Protein AF-A0A0B7NEQ9-F1 (afdb_monomer)

Sequence (357 aa):
MFLPKSLQLFLESDKVVKMGRNVSSDLKKIERDLGFASVAFKDHLIWHLNAKAKEESQVSYAAKDAFVSIDIFRAMENLEVVGAPVDRPSRFIEKYIAINNKYASERAKAYGFVVEEKMVRPKMWIKAVINVTEVCVPRAFIAGEDKSLEALGQVPFHIMVDLAYHSLFSRKLRDALFVNDIDDEAMIRSYLDGLPDEDPNKMTFDQLIKKRPGWVLKRIRRHDSPQPVEVATEVQALFDTYQDSKCAISGGLPLFDKRCKKVASNVLETMKEGHVSDPPGVCWCTRGTNSIEGSVHQNIVRKFASFNASPALTDCVLVDYRLRHNIQLGSKNRYGMTYRSHFSPWIRSKLAMEWHH

Nearest PDB structures (foldseek):
  6k18-assembly1_A  TM=4.791E-01  e=3.699E-02  Homo sapiens
  6k1a-assembly1_B  TM=5.084E-01  e=6.827E-02  Homo sapiens
  6k1a-assembly1_A  TM=5.069E-01  e=9.275E-02  Homo sapiens
  6k1b-assembly1_B  TM=4.156E-01  e=4.181E-02  Homo sapiens
  6k18-assembly1_B  TM=5.079E-01  e=2.188E-01  Homo sapiens

Organism: NCBI:txid35722

Structure (mmCIF, N/CA/C/O backbone):
data_AF-A0A0B7NEQ9-F1
#
_entry.id   AF-A0A0B7NEQ9-F1
#
loop_
_atom_site.group_PDB
_atom_site.id
_atom_site.type_symbol
_atom_site.label_atom_id
_atom_site.label_alt_id
_atom_site.label_comp_id
_atom_site.label_asym_id
_atom_site.label_entity_id
_atom_site.label_seq_id
_atom_site.pdbx_PDB_ins_code
_atom_site.Cartn_x
_atom_site.Cartn_y
_atom_site.Cartn_z
_atom_site.occupancy
_atom_site.B_iso_or_equiv
_atom_site.auth_seq_id
_atom_site.auth_comp_id
_atom_site.auth_asym_id
_atom_site.auth_atom_id
_atom_site.pdbx_PDB_model_num
ATOM 1 N N . MET A 1 1 ? 23.731 29.403 -3.327 1.00 55.16 1 MET A N 1
ATOM 2 C CA . MET A 1 1 ? 24.503 30.055 -2.239 1.00 55.16 1 MET A CA 1
ATOM 3 C C . MET A 1 1 ? 24.892 28.951 -1.268 1.00 55.16 1 MET A C 1
ATOM 5 O O . MET A 1 1 ? 24.043 28.111 -1.017 1.00 55.16 1 MET A O 1
ATOM 9 N N . PHE A 1 2 ? 26.133 28.874 -0.786 1.00 65.19 2 PHE A N 1
ATOM 10 C CA . PHE A 1 2 ? 26.541 27.777 0.107 1.00 65.19 2 PHE A CA 1
ATOM 11 C C . PHE A 1 2 ? 26.391 28.168 1.581 1.00 65.19 2 PHE A C 1
ATOM 13 O O . PHE A 1 2 ? 26.700 29.298 1.957 1.00 65.19 2 PHE A O 1
ATOM 20 N N . LEU A 1 3 ? 25.926 27.231 2.411 1.00 68.38 3 LEU A N 1
ATOM 21 C CA . LEU A 1 3 ? 25.929 27.382 3.868 1.00 68.38 3 LEU A CA 1
ATOM 22 C C . LEU A 1 3 ? 27.373 27.333 4.403 1.00 68.38 3 LEU A C 1
ATOM 24 O O . LEU A 1 3 ? 28.154 26.497 3.940 1.00 68.38 3 LEU A O 1
ATOM 28 N N . PRO A 1 4 ? 27.733 28.145 5.415 1.00 82.56 4 PRO A N 1
ATOM 29 C CA . PRO A 1 4 ? 28.975 27.960 6.160 1.00 82.56 4 PRO A CA 1
ATOM 30 C C . PRO A 1 4 ? 29.053 26.541 6.741 1.00 82.56 4 PRO A C 1
ATOM 32 O O . PRO A 1 4 ? 28.074 26.047 7.309 1.00 82.56 4 PRO A O 1
ATOM 35 N N . LYS A 1 5 ? 30.211 25.874 6.629 1.00 77.94 5 LYS A N 1
ATOM 36 C CA . LYS A 1 5 ? 30.333 24.450 6.998 1.00 77.94 5 LYS A CA 1
ATOM 37 C C . LYS A 1 5 ? 30.021 24.179 8.478 1.00 77.94 5 LYS A C 1
ATOM 39 O O . LYS A 1 5 ? 29.466 23.132 8.797 1.00 77.94 5 LYS A O 1
ATOM 44 N N . SER A 1 6 ? 30.294 25.138 9.362 1.00 82.25 6 SER A N 1
ATOM 45 C CA . SER A 1 6 ? 29.892 25.108 10.775 1.00 82.25 6 SER A CA 1
ATOM 46 C C . SER A 1 6 ? 28.372 25.001 10.958 1.00 82.25 6 SER A C 1
ATOM 48 O O . SER A 1 6 ? 27.902 24.155 11.717 1.00 82.25 6 SER A O 1
ATOM 50 N N . LEU A 1 7 ? 27.594 25.799 10.221 1.00 76.25 7 LEU A N 1
ATOM 51 C CA . LEU A 1 7 ? 26.131 25.777 10.271 1.00 76.25 7 LEU A CA 1
ATOM 52 C C . LEU A 1 7 ? 25.556 24.499 9.640 1.00 76.25 7 LEU A C 1
ATOM 54 O O . LEU A 1 7 ? 24.589 23.950 10.164 1.00 76.25 7 LEU A O 1
ATOM 58 N N . GLN A 1 8 ? 26.177 23.977 8.576 1.00 77.00 8 GLN A N 1
ATOM 59 C CA . GLN A 1 8 ? 25.807 22.666 8.027 1.00 77.00 8 GLN A CA 1
ATOM 60 C C . GLN A 1 8 ? 25.985 21.558 9.081 1.00 77.00 8 GLN A C 1
ATOM 62 O O . GLN A 1 8 ? 25.041 20.821 9.345 1.00 77.00 8 GLN A O 1
ATOM 67 N N . LEU A 1 9 ? 27.154 21.481 9.731 1.00 80.25 9 LEU A N 1
ATOM 68 C CA . LEU A 1 9 ? 27.438 20.474 10.764 1.00 80.25 9 LEU A CA 1
ATOM 69 C C . LEU A 1 9 ? 26.496 20.594 11.975 1.00 80.25 9 LEU A C 1
ATOM 71 O O . LEU A 1 9 ? 26.059 19.583 12.523 1.00 80.25 9 LEU A O 1
ATOM 75 N N . PHE A 1 10 ? 26.124 21.817 12.366 1.00 81.69 10 PHE A N 1
ATOM 76 C CA . PHE A 1 10 ? 25.118 22.044 13.406 1.00 81.69 10 PHE A CA 1
ATOM 77 C C . PHE A 1 10 ? 23.739 21.491 13.009 1.00 81.69 10 PHE A C 1
ATOM 79 O O . PHE A 1 10 ? 23.103 20.793 13.802 1.00 81.69 10 PHE A O 1
ATOM 86 N N . LEU A 1 11 ? 23.284 21.748 11.777 1.00 79.25 11 LEU A N 1
ATOM 87 C CA . LEU A 1 11 ? 22.016 21.225 11.253 1.00 79.25 11 LEU A CA 1
ATOM 88 C C . LEU A 1 11 ? 22.039 19.694 11.078 1.00 79.25 11 LEU A C 1
ATOM 90 O O . LEU A 1 11 ? 21.028 19.048 11.353 1.00 79.25 11 LEU A O 1
ATOM 94 N N . GLU A 1 12 ? 23.188 19.117 10.721 1.00 79.31 12 GLU A N 1
ATOM 95 C CA . GLU A 1 12 ? 23.425 17.669 10.592 1.00 79.31 12 GLU A CA 1
ATOM 96 C C . GLU A 1 12 ? 23.445 16.923 11.941 1.00 79.31 12 GLU A C 1
ATOM 98 O O . GLU A 1 12 ? 23.056 15.760 11.986 1.00 79.31 12 GLU A O 1
ATOM 103 N N . SER A 1 13 ? 23.843 17.579 13.039 1.00 79.62 13 SER A N 1
ATOM 104 C CA . SER A 1 13 ? 24.014 16.961 14.368 1.00 79.62 13 SER A CA 1
ATOM 105 C C . SER A 1 13 ? 22.732 16.339 14.951 1.00 79.62 13 SER A C 1
ATOM 107 O O . SER A 1 13 ? 21.745 17.036 15.188 1.00 79.62 13 SER A O 1
ATOM 109 N N . ASP A 1 14 ? 22.767 15.048 15.269 1.00 80.56 14 ASP A N 1
ATOM 110 C CA . ASP A 1 14 ? 21.714 14.317 15.991 1.00 80.56 14 ASP A CA 1
ATOM 111 C C . ASP A 1 14 ? 21.566 14.774 17.454 1.00 80.56 14 ASP A C 1
ATOM 113 O O . ASP A 1 14 ? 20.458 14.814 17.987 1.00 80.56 14 ASP A O 1
ATOM 117 N N . LYS A 1 15 ? 22.666 15.216 18.077 1.00 80.12 15 LYS A N 1
ATOM 118 C CA . LYS A 1 15 ? 22.736 15.695 19.473 1.00 80.12 15 LYS A CA 1
ATOM 119 C C . LYS A 1 15 ? 21.934 16.970 19.759 1.00 80.12 15 LYS A C 1
ATOM 121 O O . LYS A 1 15 ? 21.853 17.387 20.910 1.00 80.12 15 LYS A O 1
ATOM 126 N N . VAL A 1 16 ? 21.393 17.625 18.731 1.00 77.50 16 VAL A N 1
ATOM 127 C CA . VAL A 1 16 ? 20.592 18.850 18.853 1.00 77.50 16 VAL A CA 1
ATOM 128 C C . VAL A 1 16 ? 19.305 18.676 18.058 1.00 77.50 16 VAL A C 1
ATOM 130 O O . VAL A 1 16 ? 19.324 18.707 16.826 1.00 77.50 16 VAL A O 1
ATOM 133 N N . VAL A 1 17 ? 18.179 18.534 18.759 1.00 78.50 17 VAL A N 1
ATOM 134 C CA . VAL A 1 17 ? 16.850 18.498 18.134 1.00 78.50 17 VAL A CA 1
ATOM 135 C C . VAL A 1 17 ? 16.492 19.905 17.657 1.00 78.50 17 VAL A C 1
ATOM 137 O O . VAL A 1 17 ? 16.504 20.850 18.446 1.00 78.50 17 VAL A O 1
ATOM 140 N N . LYS A 1 18 ? 16.167 20.063 16.370 1.00 82.56 18 LYS A N 1
ATOM 141 C CA . LYS A 1 18 ? 15.760 21.357 15.814 1.00 82.56 18 LYS A CA 1
ATOM 142 C C . LYS A 1 18 ? 14.244 21.506 15.887 1.00 82.56 18 LYS A C 1
ATOM 144 O O . LYS A 1 18 ? 13.504 20.696 15.330 1.00 82.56 18 LYS A O 1
ATOM 149 N N . MET A 1 19 ? 13.789 22.560 16.557 1.00 75.88 19 MET A N 1
ATOM 150 C CA . MET A 1 19 ? 12.380 22.955 16.554 1.00 75.88 19 MET A CA 1
ATOM 151 C C . MET A 1 19 ? 12.140 23.934 15.410 1.00 75.88 19 MET A C 1
ATOM 153 O O . MET A 1 19 ? 12.984 24.789 15.135 1.00 75.88 19 MET A O 1
ATOM 157 N N . GLY A 1 20 ? 11.014 23.782 14.720 1.00 71.06 20 GLY A N 1
ATOM 158 C CA . GLY A 1 20 ? 10.717 24.520 13.503 1.00 71.06 20 GLY A CA 1
ATOM 159 C C . GLY A 1 20 ? 9.228 24.791 13.324 1.00 71.06 20 GLY A C 1
ATOM 160 O O . GLY A 1 20 ? 8.364 24.076 13.834 1.00 71.06 20 GLY A O 1
ATOM 161 N N . ARG A 1 21 ? 8.928 25.869 12.599 1.00 68.81 21 ARG A N 1
ATOM 162 C CA . ARG A 1 21 ? 7.621 26.519 12.628 1.00 68.81 21 ARG A CA 1
ATOM 163 C C . ARG A 1 21 ? 6.882 26.367 11.270 1.00 68.81 21 ARG A C 1
ATOM 165 O O . ARG A 1 21 ? 6.751 27.327 10.521 1.00 68.81 21 ARG A O 1
ATOM 172 N N . ASN A 1 22 ? 6.422 25.150 10.914 1.00 64.25 22 ASN A N 1
ATOM 173 C CA . ASN A 1 22 ? 6.048 24.714 9.535 1.00 64.25 22 ASN A CA 1
ATOM 174 C C . ASN A 1 22 ? 7.248 24.726 8.572 1.00 64.25 22 ASN A C 1
ATOM 176 O O . ASN A 1 22 ? 7.199 25.244 7.459 1.00 64.25 22 ASN A O 1
ATOM 180 N N . VAL A 1 23 ? 8.345 24.105 8.996 1.00 70.25 23 VAL A N 1
ATOM 181 C CA . VAL A 1 23 ? 9.544 23.922 8.177 1.00 70.25 23 VAL A CA 1
ATOM 182 C C . VAL A 1 23 ? 9.332 22.947 7.019 1.00 70.25 23 VAL A C 1
ATOM 184 O O . VAL A 1 23 ? 10.196 22.852 6.161 1.00 70.25 23 VAL A O 1
ATOM 187 N N . SER A 1 24 ? 8.195 22.259 6.902 1.00 69.19 24 SER A N 1
ATOM 188 C CA . SER A 1 24 ? 7.881 21.431 5.726 1.00 69.19 24 SER A CA 1
ATOM 189 C C . SER A 1 24 ? 7.995 22.171 4.371 1.00 69.19 24 SER A C 1
ATOM 191 O O . SER A 1 24 ? 8.245 21.529 3.343 1.00 69.19 24 SER A O 1
ATOM 193 N N . SER A 1 25 ? 7.856 23.506 4.339 1.00 70.06 25 SER A N 1
ATOM 194 C CA . SER A 1 25 ? 8.215 24.358 3.188 1.00 70.06 25 SER A CA 1
ATOM 195 C C . SER A 1 25 ? 9.698 24.730 3.155 1.00 70.06 25 SER A C 1
ATOM 197 O O . SER A 1 25 ? 10.341 24.648 2.107 1.00 70.06 25 SER A O 1
ATOM 199 N N . ASP A 1 26 ? 10.252 25.139 4.292 1.00 67.88 26 ASP A N 1
ATOM 200 C CA . ASP A 1 26 ? 11.588 25.726 4.375 1.00 67.88 26 ASP A CA 1
ATOM 201 C C . ASP A 1 26 ? 12.701 24.676 4.312 1.00 67.88 26 ASP A C 1
ATOM 203 O O . ASP A 1 26 ? 13.745 24.953 3.738 1.00 67.88 26 ASP A O 1
ATOM 207 N N . LEU A 1 27 ? 12.456 23.437 4.744 1.00 74.50 27 LEU A N 1
ATOM 208 C CA . LEU A 1 27 ? 13.310 22.276 4.480 1.00 74.50 27 LEU A CA 1
ATOM 209 C C . LEU A 1 27 ? 13.389 21.978 2.985 1.00 74.50 27 LEU A C 1
ATOM 211 O O . LEU A 1 27 ? 14.487 21.815 2.473 1.00 74.50 27 LEU A O 1
ATOM 215 N N . LYS A 1 28 ? 12.266 21.995 2.253 1.00 76.12 28 LYS A N 1
ATOM 216 C CA . LYS A 1 28 ? 12.278 21.830 0.784 1.00 76.12 28 LYS A CA 1
ATOM 217 C C . LYS A 1 28 ? 12.999 22.988 0.094 1.00 76.12 28 LYS A C 1
ATOM 219 O O . LYS A 1 28 ? 13.646 22.791 -0.930 1.00 76.12 28 LYS A O 1
ATOM 224 N N . LYS A 1 29 ? 12.909 24.198 0.656 1.00 75.50 29 LYS A N 1
ATOM 225 C CA . LYS A 1 29 ? 13.641 25.378 0.182 1.00 75.50 29 LYS A CA 1
ATOM 226 C C . LYS A 1 29 ? 15.144 25.264 0.465 1.00 75.50 29 LYS A C 1
ATOM 228 O O . LYS A 1 29 ? 15.934 25.528 -0.428 1.00 75.50 29 LYS A O 1
ATOM 233 N N . ILE A 1 30 ? 15.543 24.809 1.651 1.00 73.00 30 ILE A N 1
ATOM 234 C CA . ILE A 1 30 ? 16.935 24.523 2.037 1.00 73.00 30 ILE A CA 1
ATOM 235 C C . ILE A 1 30 ? 17.510 23.374 1.192 1.00 73.00 30 ILE A C 1
ATOM 237 O O . ILE A 1 30 ? 18.631 23.471 0.700 1.00 73.00 30 ILE A O 1
ATOM 241 N N . GLU A 1 31 ? 16.738 22.320 0.942 1.00 75.31 31 GLU A N 1
ATOM 242 C CA . GLU A 1 31 ? 17.134 21.193 0.095 1.00 75.31 31 GLU A CA 1
ATOM 243 C C . GLU A 1 31 ? 17.365 21.638 -1.354 1.00 75.31 31 GLU A C 1
ATOM 245 O O . GLU A 1 31 ? 18.412 21.346 -1.930 1.00 75.31 31 GLU A O 1
ATOM 250 N N . ARG A 1 32 ? 16.438 22.422 -1.916 1.00 76.50 32 ARG A N 1
ATOM 251 C CA . ARG A 1 32 ? 16.506 22.932 -3.293 1.00 76.50 32 ARG A CA 1
ATOM 252 C C . ARG A 1 32 ? 17.556 24.034 -3.490 1.00 76.50 32 ARG A C 1
ATOM 254 O O . ARG A 1 32 ? 18.276 24.004 -4.482 1.00 76.50 32 ARG A O 1
ATOM 261 N N . ASP A 1 33 ? 17.634 25.005 -2.579 1.00 73.38 33 ASP A N 1
ATOM 262 C CA . ASP A 1 33 ? 18.439 26.227 -2.751 1.00 73.38 33 ASP A CA 1
ATOM 263 C C . ASP A 1 33 ? 19.864 26.084 -2.172 1.00 73.38 33 ASP A C 1
ATOM 265 O O . ASP A 1 33 ? 20.771 26.818 -2.582 1.00 73.38 33 ASP A O 1
ATOM 269 N N . LEU A 1 34 ? 20.063 25.152 -1.223 1.00 69.88 34 LEU A N 1
ATOM 270 C CA . LEU A 1 34 ? 21.309 24.948 -0.462 1.00 69.88 34 LEU A CA 1
ATOM 271 C C . LEU A 1 34 ? 21.813 23.483 -0.473 1.00 69.88 34 LEU A C 1
ATOM 273 O O . LEU A 1 34 ? 22.920 23.227 0.000 1.00 69.88 34 LEU A O 1
ATOM 277 N N . GLY A 1 35 ? 21.055 22.525 -1.029 1.00 63.94 35 GLY A N 1
ATOM 278 C CA . GLY A 1 35 ? 21.503 21.143 -1.270 1.00 63.94 35 GLY A CA 1
ATOM 279 C C . GLY A 1 35 ? 21.450 20.192 -0.066 1.00 63.94 35 GLY A C 1
ATOM 280 O O . GLY A 1 35 ? 22.202 19.213 -0.039 1.00 63.94 35 GLY A O 1
ATOM 281 N N . PHE A 1 36 ? 20.617 20.475 0.943 1.00 64.44 36 PHE A N 1
ATOM 282 C CA . PHE A 1 36 ? 20.620 19.768 2.231 1.00 64.44 36 PHE A CA 1
ATOM 283 C C . PHE A 1 36 ? 19.266 19.154 2.638 1.00 64.44 36 PHE A C 1
ATOM 285 O O . PHE A 1 36 ? 18.267 19.862 2.726 1.00 64.44 36 PHE A O 1
ATOM 292 N N . ALA A 1 37 ? 19.264 17.863 2.991 1.00 55.22 37 ALA A N 1
ATOM 293 C CA . ALA A 1 37 ? 18.121 17.157 3.577 1.00 55.22 37 ALA A CA 1
ATOM 294 C C . ALA A 1 37 ? 18.340 16.942 5.088 1.00 55.22 37 ALA A C 1
ATOM 296 O O . ALA A 1 37 ? 19.311 16.300 5.491 1.00 55.22 37 ALA A O 1
ATOM 297 N N . SER A 1 38 ? 17.450 17.476 5.930 1.00 54.88 38 SER A N 1
ATOM 298 C CA . SER A 1 38 ? 17.588 17.420 7.394 1.00 54.88 38 SER A CA 1
ATOM 299 C C . SER A 1 38 ? 17.088 16.109 8.001 1.00 54.88 38 SER A C 1
ATOM 301 O O . SER A 1 38 ? 16.033 15.616 7.608 1.00 54.88 38 SER A O 1
ATOM 303 N N . VAL A 1 39 ? 17.771 15.614 9.037 1.00 48.31 39 VAL A N 1
ATOM 304 C CA . VAL A 1 39 ? 17.465 14.311 9.658 1.00 48.31 39 VAL A CA 1
ATOM 305 C C . VAL A 1 39 ? 16.464 14.398 10.826 1.00 48.31 39 VAL A C 1
ATOM 307 O O . VAL A 1 39 ? 15.742 13.435 11.065 1.00 48.31 39 VAL A O 1
ATOM 310 N N . ALA A 1 40 ? 16.371 15.532 11.539 1.00 51.88 40 ALA A N 1
ATOM 311 C CA . ALA A 1 40 ? 15.483 15.671 12.704 1.00 51.88 40 ALA A CA 1
ATOM 312 C C . ALA A 1 40 ? 14.932 17.103 12.889 1.00 51.88 40 ALA A C 1
ATOM 314 O O . ALA A 1 40 ? 15.647 17.994 13.349 1.00 51.88 40 ALA A O 1
ATOM 315 N N . PHE A 1 41 ? 13.646 17.299 12.573 1.00 50.72 41 PHE A N 1
ATOM 316 C CA . PHE A 1 41 ? 12.865 18.511 12.867 1.00 50.72 41 PHE A CA 1
ATOM 317 C C . PHE A 1 41 ? 11.460 18.143 13.386 1.00 50.72 41 PHE A C 1
ATOM 319 O O . PHE A 1 41 ? 10.904 17.121 12.984 1.00 50.72 41 PHE A O 1
ATOM 326 N N . LYS A 1 42 ? 10.880 18.987 14.252 1.00 50.41 42 LYS A N 1
ATOM 327 C CA . LYS A 1 42 ? 9.465 18.947 14.698 1.00 50.41 42 LYS A CA 1
ATOM 328 C C . LYS A 1 42 ? 8.750 20.243 14.267 1.00 50.41 42 LYS A C 1
ATOM 330 O O . LYS A 1 42 ? 9.425 21.264 14.141 1.00 50.41 42 LYS A O 1
ATOM 335 N N . ASP A 1 43 ? 7.431 20.200 14.025 1.00 40.56 43 ASP A N 1
ATOM 336 C CA . ASP A 1 43 ? 6.752 21.133 13.097 1.00 40.56 43 ASP A CA 1
ATOM 337 C C . ASP A 1 43 ? 5.459 21.802 13.654 1.00 40.56 43 ASP A C 1
ATOM 339 O O . ASP A 1 43 ? 4.462 21.113 13.854 1.00 40.56 43 ASP A O 1
ATOM 343 N N . HIS A 1 44 ? 5.428 23.138 13.857 1.00 49.69 44 HIS A N 1
ATOM 344 C CA . HIS A 1 44 ? 4.213 23.916 14.245 1.00 49.69 44 HIS A CA 1
ATOM 345 C C . HIS A 1 44 ? 4.206 25.382 13.706 1.00 49.69 44 HIS A C 1
ATOM 347 O O . HIS A 1 44 ? 5.028 26.169 14.118 1.00 49.69 44 HIS A O 1
ATOM 353 N N . LEU A 1 45 ? 3.252 25.815 12.866 1.00 36.75 45 LEU A N 1
ATOM 354 C CA . LEU A 1 45 ? 3.362 26.780 11.722 1.00 36.75 45 LEU A CA 1
ATOM 355 C C . LEU A 1 45 ? 3.704 28.310 11.775 1.00 36.75 45 LEU A C 1
ATOM 357 O O . LEU A 1 45 ? 3.229 28.990 12.674 1.00 36.75 45 LEU A O 1
ATOM 361 N N . ILE A 1 46 ? 4.312 28.835 10.668 1.00 35.09 46 ILE A N 1
ATOM 362 C CA . ILE A 1 46 ? 4.483 30.253 10.159 1.00 35.09 46 ILE A CA 1
ATOM 363 C C . ILE A 1 46 ? 5.750 30.998 10.686 1.00 35.09 46 ILE A C 1
ATOM 365 O O . ILE A 1 46 ? 5.917 31.020 11.888 1.00 35.09 46 ILE A O 1
ATOM 369 N N . TRP A 1 47 ? 6.680 31.658 9.943 1.00 42.12 47 TRP A N 1
ATOM 370 C CA . TRP A 1 47 ? 6.618 32.601 8.776 1.00 42.12 47 TRP A CA 1
ATOM 371 C C . TRP A 1 47 ? 7.826 32.468 7.766 1.00 42.12 47 TRP A C 1
ATOM 373 O O . TRP A 1 47 ? 8.326 31.368 7.565 1.00 42.12 47 TRP A O 1
ATOM 383 N N . HIS A 1 48 ? 8.301 33.543 7.088 1.00 38.59 48 HIS A N 1
ATOM 384 C CA . HIS A 1 48 ? 9.348 33.540 6.016 1.00 38.59 48 HIS A CA 1
ATOM 385 C C . HIS A 1 48 ? 10.547 34.522 6.211 1.00 38.59 48 HIS A C 1
ATOM 387 O O . HIS A 1 48 ? 10.531 35.400 7.069 1.00 38.59 48 HIS A O 1
ATOM 393 N N . LEU A 1 49 ? 11.603 34.425 5.377 1.00 37.06 49 LEU A N 1
ATOM 394 C CA . LEU A 1 49 ? 12.758 35.353 5.370 1.00 37.06 49 LEU A CA 1
ATOM 395 C C . LEU A 1 49 ? 13.062 35.970 3.993 1.00 37.06 49 LEU A C 1
ATOM 397 O O . LEU A 1 49 ? 13.043 35.283 2.971 1.00 37.06 49 LEU A O 1
ATOM 401 N N . ASN A 1 50 ? 13.430 37.257 4.006 1.00 38.50 50 ASN A N 1
ATOM 402 C CA . ASN A 1 50 ? 13.959 38.019 2.873 1.00 38.50 50 ASN A CA 1
ATOM 403 C C . ASN A 1 50 ? 15.078 38.964 3.371 1.00 38.50 50 ASN A C 1
ATOM 405 O O . ASN A 1 50 ? 15.000 39.454 4.499 1.00 38.50 50 ASN A O 1
ATOM 409 N N . ALA A 1 51 ? 16.135 39.182 2.581 1.00 46.50 51 ALA A N 1
ATOM 410 C CA . ALA A 1 51 ? 17.404 39.731 3.080 1.00 46.50 51 ALA A CA 1
ATOM 411 C C . ALA A 1 51 ? 17.620 41.223 2.746 1.00 46.50 51 ALA A C 1
ATOM 413 O O . ALA A 1 51 ? 18.192 41.575 1.716 1.00 46.50 51 ALA A O 1
ATOM 414 N N . LYS A 1 52 ? 17.222 42.098 3.673 1.00 54.12 52 LYS A N 1
ATOM 415 C CA . LYS A 1 52 ? 17.771 43.456 3.851 1.00 54.12 52 LYS A CA 1
ATOM 416 C C . LYS A 1 52 ? 18.186 43.627 5.316 1.00 54.12 52 LYS A C 1
ATOM 418 O O . LYS A 1 52 ? 17.846 42.779 6.143 1.00 54.12 52 LYS A O 1
ATOM 423 N N . ALA A 1 53 ? 18.905 44.705 5.637 1.00 54.53 53 ALA A N 1
ATOM 424 C CA . ALA A 1 53 ? 19.131 45.101 7.027 1.00 54.53 53 ALA A CA 1
ATOM 425 C C . ALA A 1 53 ? 17.772 45.207 7.739 1.00 54.53 53 ALA A C 1
ATOM 427 O O . ALA A 1 53 ? 16.898 45.955 7.297 1.00 54.53 53 ALA A O 1
ATOM 428 N N . LYS A 1 54 ? 17.570 44.382 8.769 1.00 61.97 54 LYS A N 1
ATOM 429 C CA . LYS A 1 54 ? 16.295 44.297 9.480 1.00 61.97 54 LYS A CA 1
ATOM 430 C C . LYS A 1 54 ? 16.170 45.433 10.482 1.00 61.97 54 LYS A C 1
ATOM 432 O O . LYS A 1 54 ? 17.104 45.716 11.223 1.00 61.97 54 LYS A O 1
ATOM 437 N N . GLU A 1 55 ? 14.980 46.011 10.531 1.00 80.38 55 GLU A N 1
ATOM 438 C CA . GLU A 1 55 ? 14.559 46.897 11.609 1.00 80.38 55 GLU A CA 1
ATOM 439 C C . GLU A 1 55 ? 14.567 46.140 12.950 1.00 80.38 55 GLU A C 1
ATOM 441 O O . GLU A 1 55 ? 14.274 44.940 12.996 1.00 80.38 55 GLU A O 1
ATOM 446 N N . GLU A 1 56 ? 14.881 46.827 14.049 1.00 81.31 56 GLU A N 1
ATOM 447 C CA . GLU A 1 56 ? 14.978 46.226 15.387 1.00 81.31 56 GLU A CA 1
ATOM 448 C C . GLU A 1 56 ? 13.674 45.525 15.812 1.00 81.31 56 GLU A C 1
ATOM 450 O O . GLU A 1 56 ? 13.702 44.440 16.398 1.00 81.31 56 GLU A O 1
ATOM 455 N N . SER A 1 57 ? 12.523 46.069 15.405 1.00 78.88 57 SER A N 1
ATOM 456 C CA . SER A 1 57 ? 11.198 45.457 15.569 1.00 78.88 57 SER A CA 1
ATOM 457 C C . SER A 1 57 ? 11.111 44.044 14.966 1.00 78.88 57 SER A C 1
ATOM 459 O O . SER A 1 57 ? 10.574 43.130 15.594 1.00 78.88 57 SER A O 1
ATOM 461 N N . GLN A 1 58 ? 11.703 43.821 13.787 1.00 78.62 58 GLN A N 1
ATOM 462 C CA . GLN A 1 58 ? 11.718 42.530 13.091 1.00 78.62 58 GLN A CA 1
ATOM 463 C C . GLN A 1 58 ? 12.704 41.536 13.714 1.00 78.62 58 GLN A C 1
ATOM 465 O O . GLN A 1 58 ? 12.503 40.323 13.607 1.00 78.62 58 GLN A O 1
ATOM 470 N N . VAL A 1 59 ? 13.772 42.031 14.348 1.00 80.44 59 VAL A N 1
ATOM 471 C CA . VAL A 1 59 ? 14.704 41.209 15.135 1.00 80.44 59 VAL A CA 1
ATOM 472 C C . VAL A 1 59 ? 14.032 40.783 16.443 1.00 80.44 59 VAL A C 1
ATOM 474 O O . VAL A 1 59 ? 14.012 39.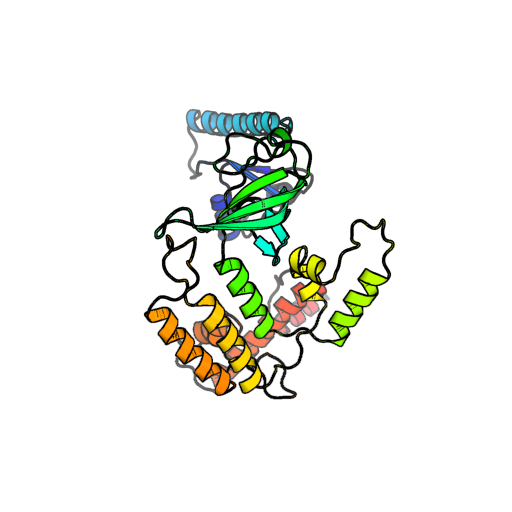593 16.753 1.00 80.44 59 VAL A O 1
ATOM 477 N N . SER A 1 60 ? 13.380 41.717 17.146 1.00 85.94 60 SER A N 1
ATOM 478 C CA . SER A 1 60 ? 12.583 41.449 18.351 1.00 85.94 60 SER A CA 1
ATOM 479 C C . SER A 1 60 ? 11.451 40.450 18.082 1.00 85.94 60 SER A C 1
ATOM 481 O O . SER A 1 60 ? 11.256 39.517 18.859 1.00 85.94 60 SER A O 1
ATOM 483 N N . TYR A 1 61 ? 10.739 40.589 16.958 1.00 83.75 61 TYR A N 1
ATOM 484 C CA . TYR A 1 61 ? 9.698 39.648 16.537 1.00 83.75 61 TYR A CA 1
ATOM 485 C C . TYR A 1 61 ? 10.251 38.235 16.300 1.00 83.75 61 TYR A C 1
ATOM 487 O O . TYR A 1 61 ? 9.730 37.272 16.859 1.00 83.75 61 TYR A O 1
ATOM 495 N N . ALA A 1 62 ? 11.338 38.103 15.530 1.00 77.56 62 ALA A N 1
ATOM 496 C CA . ALA A 1 62 ? 11.947 36.802 15.246 1.00 77.56 62 ALA A CA 1
ATOM 497 C C . ALA A 1 62 ? 12.509 36.123 16.509 1.00 77.56 62 ALA A C 1
ATOM 499 O O . ALA A 1 62 ? 12.379 34.910 16.664 1.00 77.56 62 ALA A O 1
ATOM 500 N N . ALA A 1 63 ? 13.085 36.897 17.435 1.00 82.19 63 ALA A N 1
ATOM 501 C CA . ALA A 1 63 ? 13.536 36.389 18.729 1.00 82.19 63 ALA A CA 1
ATOM 502 C C . ALA A 1 63 ? 12.362 35.886 19.591 1.00 82.19 63 ALA A C 1
ATOM 504 O O . ALA A 1 63 ? 12.464 34.824 20.202 1.00 82.19 63 ALA A O 1
ATOM 505 N N . LYS A 1 64 ? 11.230 36.606 19.604 1.00 86.56 64 LYS A N 1
ATOM 506 C CA . LYS A 1 64 ? 10.016 36.216 20.340 1.00 86.56 64 LYS A CA 1
ATOM 507 C C . LYS A 1 64 ? 9.358 34.954 19.778 1.00 86.56 64 LYS A C 1
ATOM 509 O O . LYS A 1 64 ? 8.991 34.089 20.563 1.00 86.56 64 LYS A O 1
ATOM 514 N N . ASP A 1 65 ? 9.240 34.813 18.457 1.00 76.88 65 ASP A N 1
ATOM 515 C CA . ASP A 1 65 ? 8.658 33.607 17.839 1.00 76.88 65 ASP A CA 1
ATOM 516 C C . ASP A 1 65 ? 9.531 32.357 18.077 1.00 76.88 65 ASP A C 1
ATOM 518 O O . ASP A 1 65 ? 9.017 31.291 18.425 1.00 76.88 65 ASP A O 1
ATOM 522 N N . ALA A 1 66 ? 10.861 32.502 18.017 1.00 79.38 66 ALA A N 1
ATOM 523 C CA . ALA A 1 66 ? 11.794 31.437 18.386 1.00 79.38 66 ALA A CA 1
ATOM 524 C C . ALA A 1 66 ? 11.702 31.065 19.880 1.00 79.38 66 ALA A C 1
ATOM 526 O O . ALA A 1 66 ? 11.671 29.882 20.218 1.00 79.38 66 ALA A O 1
ATOM 527 N N . PHE A 1 67 ? 11.611 32.057 20.773 1.00 86.12 67 PHE A N 1
ATOM 528 C CA . PHE A 1 67 ? 11.459 31.848 22.217 1.00 86.12 67 PHE A CA 1
ATOM 529 C C . PHE A 1 67 ? 10.144 31.128 22.559 1.00 86.12 67 PHE A C 1
ATOM 531 O O . PHE A 1 67 ? 10.161 30.092 23.221 1.00 86.12 67 PHE A O 1
ATOM 538 N N . VAL A 1 68 ? 9.014 31.607 22.028 1.00 81.75 68 VAL A N 1
ATOM 539 C CA . VAL A 1 68 ? 7.694 30.980 22.215 1.00 81.75 68 VAL A CA 1
ATOM 540 C C . VAL A 1 68 ? 7.670 29.555 21.652 1.00 81.75 68 VAL A C 1
ATOM 542 O O . VAL A 1 68 ? 7.098 28.667 22.276 1.00 81.75 68 VAL A O 1
ATOM 545 N N . SER A 1 69 ? 8.345 29.294 20.528 1.00 77.12 69 SER A N 1
ATOM 546 C CA . SER A 1 69 ? 8.467 27.936 19.974 1.00 77.12 69 SER A CA 1
ATOM 547 C C . SER A 1 69 ? 9.231 26.977 20.901 1.00 77.12 69 SER A C 1
ATOM 549 O O . SER A 1 69 ? 8.888 25.796 20.972 1.00 77.12 69 SER A O 1
ATOM 551 N N . ILE A 1 70 ? 10.239 27.464 21.634 1.00 80.50 70 ILE A N 1
ATOM 552 C CA . ILE A 1 70 ? 10.987 26.673 22.626 1.00 80.50 70 ILE A CA 1
ATOM 553 C C . ILE A 1 70 ? 10.127 26.391 23.865 1.00 80.50 70 ILE A C 1
ATOM 555 O O . ILE A 1 70 ? 10.113 25.257 24.344 1.00 80.50 70 ILE 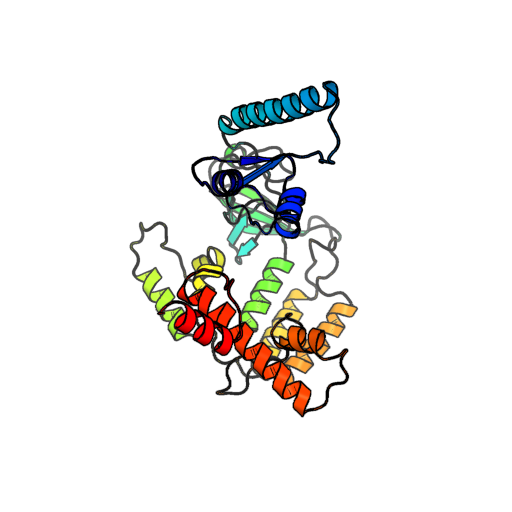A O 1
ATOM 559 N N . ASP A 1 71 ? 9.387 27.377 24.369 1.00 81.50 71 ASP A N 1
ATOM 560 C CA . ASP A 1 71 ? 8.559 27.192 25.566 1.00 81.50 71 ASP A CA 1
ATOM 561 C C . ASP A 1 71 ? 7.296 26.359 25.294 1.00 81.50 71 ASP A C 1
ATOM 563 O O . ASP A 1 71 ? 6.943 25.514 26.116 1.00 81.50 71 ASP A O 1
ATOM 567 N N . ILE A 1 72 ? 6.686 26.475 24.106 1.00 75.88 72 ILE A N 1
ATOM 568 C CA . ILE A 1 72 ? 5.655 25.528 23.641 1.00 75.88 72 ILE A CA 1
ATOM 569 C C . ILE A 1 72 ? 6.233 24.112 23.574 1.00 75.88 72 ILE A C 1
ATOM 571 O O . ILE A 1 72 ? 5.598 23.174 24.055 1.00 75.88 72 ILE A O 1
ATOM 575 N N . PHE A 1 73 ? 7.442 23.939 23.026 1.00 77.69 73 PHE A N 1
ATOM 576 C CA . PHE A 1 73 ? 8.069 22.621 22.975 1.00 77.69 73 PHE A CA 1
ATOM 577 C C . PHE A 1 73 ? 8.301 22.038 24.378 1.00 77.69 73 PHE A C 1
ATOM 579 O O . PHE A 1 73 ? 7.924 20.896 24.620 1.00 77.69 73 PHE A O 1
ATOM 586 N N . ARG A 1 74 ? 8.847 22.823 25.315 1.00 81.31 74 ARG A N 1
ATOM 587 C CA . ARG A 1 74 ? 9.053 22.411 26.717 1.00 81.31 74 ARG A CA 1
ATOM 588 C C . ARG A 1 74 ? 7.746 22.047 27.416 1.00 81.31 74 ARG A C 1
ATOM 590 O O . ARG A 1 74 ? 7.708 21.060 28.145 1.00 81.31 74 ARG A O 1
ATOM 597 N N . ALA A 1 75 ? 6.680 22.814 27.187 1.00 77.00 75 ALA A N 1
ATOM 598 C CA . ALA A 1 75 ? 5.360 22.492 27.713 1.00 77.00 75 ALA A CA 1
ATOM 599 C C . ALA A 1 75 ? 4.858 21.149 27.153 1.00 77.00 75 ALA A C 1
ATOM 601 O O . ALA A 1 75 ? 4.434 20.293 27.920 1.00 77.00 75 ALA A O 1
ATOM 602 N N . MET A 1 76 ? 4.972 20.932 25.838 1.00 68.19 76 MET A N 1
ATOM 603 C CA . MET A 1 76 ? 4.518 19.703 25.173 1.00 68.19 76 MET A CA 1
ATOM 604 C C . MET A 1 76 ? 5.381 18.468 25.472 1.00 68.19 76 MET A C 1
ATOM 606 O O . MET A 1 76 ? 4.851 17.363 25.492 1.00 68.19 76 MET A O 1
ATOM 610 N N . GLU A 1 77 ? 6.684 18.626 25.713 1.00 70.69 77 GLU A N 1
ATOM 611 C CA . GLU A 1 77 ? 7.599 17.525 26.057 1.00 70.69 77 GLU A CA 1
ATOM 612 C C . GLU A 1 77 ? 7.289 16.909 27.432 1.00 70.69 77 GLU A C 1
ATOM 614 O O . GLU A 1 77 ? 7.551 15.728 27.647 1.00 70.69 77 GLU A O 1
ATOM 619 N N . ASN A 1 78 ? 6.666 17.681 28.329 1.00 65.69 78 ASN A N 1
ATOM 620 C CA . ASN A 1 78 ? 6.240 17.235 29.658 1.00 65.69 78 ASN A CA 1
ATOM 621 C C . ASN A 1 78 ? 4.762 16.794 29.722 1.00 65.69 78 ASN A C 1
ATOM 623 O O . ASN A 1 78 ? 4.275 16.454 30.800 1.00 65.69 78 ASN A O 1
ATOM 627 N N . LEU A 1 79 ? 4.031 16.783 28.599 1.00 57.62 79 LEU A N 1
ATOM 628 C CA . LEU A 1 79 ? 2.677 16.225 28.543 1.00 57.62 79 LEU A CA 1
ATOM 629 C C . LEU A 1 79 ? 2.725 14.717 28.267 1.00 57.62 79 LEU A C 1
ATOM 631 O O . LEU A 1 79 ? 3.295 14.274 27.268 1.00 57.62 79 LEU A O 1
ATOM 635 N N . GLU A 1 80 ? 2.031 13.923 29.090 1.00 47.69 80 GLU A N 1
ATOM 636 C CA . GLU A 1 80 ? 1.639 12.571 28.680 1.00 47.69 80 GLU A CA 1
ATOM 637 C C . GLU A 1 80 ? 0.844 12.641 27.364 1.00 47.69 80 GLU A C 1
ATOM 639 O O . GLU A 1 80 ? 0.016 13.535 27.168 1.00 47.69 80 GLU A O 1
ATOM 644 N N . VAL A 1 81 ? 1.049 11.673 26.463 1.00 45.97 81 VAL A N 1
ATOM 645 C CA . VAL A 1 81 ? 0.361 11.630 25.159 1.00 45.97 81 VAL A CA 1
ATOM 646 C C . VAL A 1 81 ? -1.094 11.174 25.336 1.00 45.97 81 VAL A C 1
ATOM 648 O O . VAL A 1 81 ? -1.455 10.020 25.102 1.00 45.97 81 VAL A O 1
ATOM 651 N N . VAL A 1 82 ? -1.935 12.105 25.781 1.00 42.09 82 VAL A N 1
ATOM 652 C CA . VAL A 1 82 ? -3.375 11.939 26.011 1.00 42.09 82 VAL A CA 1
ATOM 653 C C . VAL A 1 82 ? -4.169 12.348 24.764 1.00 42.09 82 VAL A C 1
ATOM 655 O O . VAL A 1 82 ? -3.791 13.266 24.041 1.00 42.09 82 VAL A O 1
ATOM 658 N N . GLY A 1 83 ? -5.306 11.689 24.519 1.00 40.50 83 GLY A N 1
ATOM 659 C CA . GLY A 1 83 ? -6.344 12.233 23.634 1.00 40.50 83 GLY A CA 1
ATOM 660 C C . GLY A 1 83 ? -6.101 12.104 22.128 1.00 40.50 83 GLY A C 1
ATOM 661 O O . GLY A 1 83 ? -6.707 12.846 21.361 1.00 40.50 83 GLY A O 1
ATOM 662 N N . ALA A 1 84 ? -5.268 11.163 21.670 1.00 42.44 84 ALA A N 1
ATOM 663 C CA . ALA A 1 84 ? -5.208 10.838 20.243 1.00 42.44 84 ALA A CA 1
ATOM 664 C C . ALA A 1 84 ? -6.584 10.305 19.766 1.00 42.44 84 ALA A C 1
ATOM 666 O O . ALA A 1 84 ? -7.009 9.248 20.252 1.00 42.44 84 ALA A O 1
ATOM 667 N N . PRO A 1 85 ? -7.282 10.987 18.833 1.00 39.12 85 PRO A N 1
ATOM 668 C CA . PRO A 1 85 ? -8.599 10.553 18.370 1.00 39.12 85 PRO A CA 1
ATOM 669 C C . PRO A 1 85 ? -8.507 9.228 17.599 1.00 39.12 85 PRO A C 1
ATOM 671 O O . PRO A 1 85 ? -7.423 8.800 17.190 1.00 39.12 85 PRO A O 1
ATOM 674 N N . VAL A 1 86 ? -9.639 8.556 17.388 1.00 45.41 86 VAL A N 1
ATOM 675 C CA . VAL A 1 86 ? -9.738 7.365 16.530 1.00 45.41 86 VAL A CA 1
ATOM 676 C C . VAL A 1 86 ? -10.727 7.632 15.401 1.00 45.41 86 VAL A C 1
ATOM 678 O O . VAL A 1 86 ? -11.836 7.100 15.353 1.00 45.41 86 VAL A O 1
ATOM 681 N N . ASP A 1 87 ? -10.297 8.495 14.483 1.00 42.59 87 ASP A N 1
ATOM 682 C CA . ASP A 1 87 ? -10.938 8.758 13.201 1.00 42.59 87 ASP A CA 1
ATOM 683 C C . ASP A 1 87 ? -11.139 7.448 12.425 1.00 42.59 87 ASP A C 1
ATOM 685 O O . ASP A 1 87 ? -10.172 6.751 12.106 1.00 42.59 87 ASP A O 1
ATOM 689 N N . ARG A 1 88 ? -12.392 7.115 12.097 1.00 48.12 88 ARG A N 1
ATOM 690 C CA . ARG A 1 88 ? -12.765 5.870 11.400 1.00 48.12 88 ARG A CA 1
ATOM 691 C C . ARG A 1 88 ? -12.069 5.838 10.024 1.00 48.12 88 ARG A C 1
ATOM 693 O O . ARG A 1 88 ? -12.222 6.788 9.250 1.00 48.12 88 ARG A O 1
ATOM 700 N N . PRO A 1 89 ? -11.276 4.789 9.718 1.00 44.41 89 PRO A N 1
ATOM 701 C CA . PRO A 1 89 ? -11.851 3.483 9.390 1.00 44.41 89 PRO A CA 1
ATOM 702 C C . PRO A 1 89 ? -11.187 2.274 10.080 1.00 44.41 89 PRO A C 1
ATOM 704 O O . PRO A 1 89 ? -9.975 2.222 10.297 1.00 44.41 89 PRO A O 1
ATOM 707 N N . SER A 1 90 ? -11.982 1.234 10.338 1.00 49.16 90 SER A N 1
ATOM 708 C CA . SER A 1 90 ? -11.494 -0.064 10.818 1.00 49.16 90 SER A CA 1
ATOM 709 C C . SER A 1 90 ? -10.884 -0.919 9.692 1.00 49.16 90 SER A C 1
ATOM 711 O O . SER A 1 90 ? -11.188 -0.735 8.510 1.00 49.16 90 SER A O 1
ATOM 713 N N . ARG A 1 91 ? -10.017 -1.880 10.047 1.00 44.88 91 ARG A N 1
ATOM 714 C CA . ARG A 1 91 ? -9.494 -2.896 9.114 1.00 44.88 91 ARG A CA 1
ATOM 715 C C . ARG A 1 91 ? -10.142 -4.252 9.392 1.00 44.88 91 ARG A C 1
ATOM 717 O O . ARG A 1 91 ? -9.860 -4.872 10.413 1.00 44.88 91 ARG A O 1
ATOM 724 N N . PHE A 1 92 ? -10.951 -4.719 8.440 1.00 47.62 92 PHE A N 1
ATOM 725 C CA . PHE A 1 92 ? -11.563 -6.055 8.429 1.00 47.62 92 PHE A CA 1
ATOM 726 C C . PHE A 1 92 ? -10.515 -7.180 8.466 1.00 47.62 92 PHE A C 1
ATOM 728 O O . PHE A 1 92 ? -9.541 -7.122 7.708 1.00 47.62 92 PHE A O 1
ATOM 735 N N . ILE A 1 93 ? -10.731 -8.213 9.278 1.00 41.41 93 ILE A N 1
ATOM 736 C CA . ILE A 1 93 ? -9.960 -9.467 9.355 1.00 41.41 93 ILE A CA 1
ATOM 737 C C . ILE A 1 93 ? -10.979 -10.616 9.515 1.00 41.41 93 ILE A C 1
ATOM 739 O O . ILE A 1 93 ? -11.016 -11.306 10.528 1.00 41.41 93 ILE A O 1
ATOM 743 N N . GLU A 1 94 ? -11.861 -10.778 8.522 1.00 53.75 94 GLU A N 1
ATOM 744 C CA . GLU A 1 94 ? -13.035 -11.671 8.606 1.00 53.75 94 GLU A CA 1
ATOM 745 C C . GLU A 1 94 ? -13.900 -11.313 9.824 1.00 53.75 94 GLU A C 1
ATOM 747 O O . GLU A 1 94 ? -14.219 -10.140 10.003 1.00 53.75 94 GLU A O 1
ATOM 752 N N . LYS A 1 95 ? -14.253 -12.270 10.691 1.00 53.47 95 LYS A N 1
ATOM 753 C CA . LYS A 1 95 ? -14.938 -11.948 11.949 1.00 53.47 95 LYS A CA 1
ATOM 754 C C . LYS A 1 95 ? -14.079 -11.144 12.926 1.00 53.47 95 LYS A C 1
ATOM 756 O O . LYS A 1 95 ? -14.654 -10.616 13.857 1.00 53.47 95 LYS A O 1
ATOM 761 N N . TYR A 1 96 ? -12.763 -11.019 12.770 1.00 55.25 96 TYR A N 1
ATOM 762 C CA . TYR A 1 96 ? -11.910 -10.185 13.631 1.00 55.25 96 TYR A CA 1
ATOM 763 C C . TYR A 1 96 ? -11.721 -8.786 13.014 1.00 55.25 96 TYR A C 1
ATOM 765 O O . TYR A 1 96 ? -11.767 -8.623 11.796 1.00 55.25 96 TYR A O 1
ATOM 773 N N . ILE A 1 97 ? -11.499 -7.743 13.815 1.00 66.38 97 ILE A N 1
ATOM 774 C CA . ILE A 1 97 ? -11.268 -6.371 13.336 1.00 66.38 97 ILE A CA 1
ATOM 775 C C . ILE A 1 97 ? -10.179 -5.684 14.160 1.00 66.38 97 ILE A C 1
ATOM 777 O O . ILE A 1 97 ? -10.198 -5.712 15.388 1.00 66.38 97 ILE A O 1
ATOM 781 N N . ALA A 1 98 ? -9.269 -4.992 13.465 1.00 66.75 98 ALA A N 1
ATOM 782 C CA . ALA A 1 98 ? -8.313 -4.065 14.068 1.00 66.75 98 ALA A CA 1
ATOM 783 C C . ALA A 1 98 ? -8.817 -2.613 13.965 1.00 66.75 98 ALA A C 1
ATOM 785 O O . ALA A 1 98 ? -9.082 -2.100 12.867 1.00 66.75 98 ALA A O 1
ATOM 786 N N . ILE A 1 99 ? -8.919 -1.940 15.111 1.00 70.62 99 ILE A N 1
ATOM 787 C CA . ILE A 1 99 ? -9.436 -0.573 15.247 1.00 70.62 99 ILE A CA 1
ATOM 788 C C . ILE A 1 99 ? -8.255 0.409 15.179 1.00 70.62 99 ILE A C 1
ATOM 790 O O . ILE A 1 99 ? -7.305 0.307 15.957 1.00 70.62 99 ILE A O 1
ATOM 794 N N . ASN A 1 100 ? -8.291 1.346 14.226 1.00 67.19 100 ASN A N 1
ATOM 795 C CA . ASN A 1 100 ? -7.183 2.249 13.888 1.00 67.19 100 ASN A CA 1
ATOM 796 C C . ASN A 1 100 ? -7.673 3.699 13.745 1.00 67.19 100 ASN A C 1
ATOM 798 O O . ASN A 1 100 ? -8.837 3.920 13.427 1.00 67.19 100 ASN A O 1
ATOM 802 N N . ASN A 1 101 ? -6.771 4.672 13.924 1.00 59.19 101 ASN A N 1
ATOM 803 C CA . ASN A 1 101 ? -6.999 6.067 13.528 1.00 59.19 101 ASN A CA 1
ATOM 804 C C . ASN A 1 101 ? -6.579 6.247 12.054 1.00 59.19 101 ASN A C 1
ATOM 806 O O . ASN A 1 101 ? -5.457 5.894 11.688 1.00 59.19 101 ASN A O 1
ATOM 810 N N . LYS A 1 102 ? -7.454 6.852 11.242 1.00 47.56 102 LYS A N 1
ATOM 811 C CA . LYS A 1 102 ? -7.240 7.295 9.851 1.00 47.56 102 LYS A CA 1
ATOM 812 C C . LYS A 1 102 ? -5.922 8.046 9.589 1.00 47.56 102 LYS A C 1
ATOM 814 O O . LYS A 1 102 ? -5.366 7.908 8.503 1.00 47.56 102 LYS A O 1
ATOM 819 N N . TYR A 1 103 ? -5.449 8.845 10.543 1.00 42.00 103 TYR A N 1
ATOM 820 C CA . TYR A 1 103 ? -4.321 9.771 10.406 1.00 42.00 103 TYR A CA 1
ATOM 821 C C . TYR A 1 103 ? -3.080 9.400 11.239 1.00 42.00 103 TYR A C 1
ATOM 823 O O . TYR A 1 103 ? -1.986 9.835 10.889 1.00 42.00 103 TYR A O 1
ATOM 831 N N . ALA A 1 104 ? -3.211 8.628 12.331 1.00 44.50 104 ALA A N 1
ATOM 832 C CA . ALA A 1 104 ? -2.127 8.479 13.320 1.00 44.50 104 ALA A CA 1
ATOM 833 C C . ALA A 1 104 ? -2.052 7.118 14.061 1.00 44.50 104 ALA A C 1
ATOM 835 O O . ALA A 1 104 ? -2.218 7.055 15.286 1.00 44.50 104 ALA A O 1
ATOM 836 N N . SER A 1 105 ? -1.764 6.028 13.330 1.00 46.88 105 SER A N 1
ATOM 837 C CA . SER A 1 105 ? -0.678 5.058 13.641 1.00 46.88 105 SER A CA 1
ATOM 838 C C . SER A 1 105 ? -0.778 3.755 12.831 1.00 46.88 105 SER A C 1
ATOM 840 O O . SER A 1 105 ? -1.872 3.264 12.583 1.00 46.88 105 SER A O 1
ATOM 842 N N . GLU A 1 106 ? 0.359 3.109 12.527 1.00 54.50 106 GLU A N 1
ATOM 843 C CA . GLU A 1 106 ? 0.378 1.703 12.057 1.00 54.50 106 GLU A CA 1
ATOM 844 C C . GLU A 1 106 ? -0.030 0.692 13.150 1.00 54.50 106 GLU A C 1
ATOM 846 O O . GLU A 1 106 ? -0.352 -0.458 12.859 1.00 54.50 106 GLU A O 1
ATOM 851 N N . ARG A 1 107 ? -0.009 1.122 14.417 1.00 60.19 107 ARG A N 1
ATOM 852 C CA . ARG A 1 107 ? -0.389 0.340 15.599 1.00 60.19 107 ARG A CA 1
ATOM 853 C C . ARG A 1 107 ? -1.902 0.428 15.834 1.00 60.19 107 ARG A C 1
ATOM 855 O O . ARG A 1 107 ? -2.432 1.536 15.936 1.00 60.19 107 ARG A O 1
ATOM 862 N N . ALA A 1 108 ? -2.566 -0.719 15.973 1.00 69.06 108 ALA A N 1
ATOM 863 C CA . ALA A 1 108 ? -3.968 -0.783 16.381 1.00 69.06 108 ALA A CA 1
ATOM 864 C C . ALA A 1 108 ? -4.168 -0.190 17.788 1.00 69.06 108 ALA A C 1
ATOM 866 O O . ALA A 1 108 ? -3.263 -0.227 18.625 1.00 69.06 108 ALA A O 1
ATOM 867 N N . LYS A 1 109 ? -5.357 0.365 18.043 1.00 77.25 109 LYS A N 1
ATOM 868 C CA . LYS A 1 109 ? -5.765 0.869 19.366 1.00 77.25 109 LYS A CA 1
ATOM 869 C C . LYS A 1 109 ? -6.515 -0.195 20.176 1.00 77.25 109 LYS A C 1
ATOM 871 O O . LYS A 1 109 ? -6.431 -0.191 21.398 1.00 77.25 109 LYS A O 1
ATOM 876 N N . ALA A 1 110 ? -7.216 -1.094 19.486 1.00 78.69 110 ALA A N 1
ATOM 877 C CA . ALA A 1 110 ? -7.909 -2.255 20.036 1.00 78.69 110 ALA A CA 1
ATOM 878 C C . ALA A 1 110 ? -8.178 -3.303 18.939 1.00 78.69 110 ALA A C 1
ATOM 880 O O . ALA A 1 110 ? -8.157 -2.976 17.743 1.00 78.69 110 ALA A O 1
ATOM 881 N N . TYR A 1 111 ? -8.486 -4.529 19.358 1.00 79.69 111 TYR A N 1
ATOM 882 C CA . TYR A 1 111 ? -8.985 -5.608 18.507 1.00 79.69 111 TYR A CA 1
ATOM 883 C C . TYR A 1 111 ? -10.254 -6.242 19.093 1.00 79.69 111 TYR A C 1
ATOM 885 O O . TYR A 1 111 ? -10.494 -6.198 20.300 1.00 79.69 111 TYR A O 1
ATOM 893 N N . GLY A 1 112 ? -11.061 -6.862 18.236 1.00 83.00 112 GLY A N 1
ATOM 894 C CA . GLY A 1 112 ? -12.272 -7.570 18.644 1.00 83.00 112 GLY A CA 1
ATOM 895 C C . GLY A 1 112 ? -12.951 -8.301 17.495 1.00 83.00 112 GLY A C 1
ATOM 896 O O . GLY A 1 112 ? -12.472 -8.252 16.363 1.00 83.00 112 GLY A O 1
ATOM 897 N N . PHE A 1 113 ? -14.085 -8.943 17.770 1.00 78.56 113 PHE A N 1
ATOM 898 C CA . PHE A 1 113 ? -14.830 -9.741 16.796 1.00 78.56 113 PHE A CA 1
ATOM 899 C C . PHE A 1 113 ? -16.180 -9.124 16.406 1.00 78.56 113 PHE A C 1
ATOM 901 O O . PHE A 1 113 ? -16.953 -8.740 17.276 1.00 78.56 113 PHE A O 1
ATOM 908 N N . VAL A 1 114 ? -16.503 -9.083 15.111 1.00 75.75 114 VAL A N 1
ATOM 909 C CA . VAL A 1 114 ? -17.848 -8.803 14.591 1.00 75.75 114 VAL A CA 1
ATOM 910 C C . VAL A 1 114 ? -18.815 -9.868 15.103 1.00 75.75 114 VAL A C 1
ATOM 912 O O . VAL A 1 114 ? -18.709 -11.045 14.750 1.00 75.75 114 VAL A O 1
ATOM 915 N N . VAL A 1 115 ? -19.768 -9.434 15.923 1.00 78.00 115 VAL A N 1
ATOM 916 C CA . VAL A 1 115 ? -20.884 -10.253 16.412 1.00 78.00 115 VAL A CA 1
ATOM 917 C C . VAL A 1 115 ? -22.077 -10.142 15.465 1.00 78.00 115 VAL A C 1
ATOM 919 O O . VAL A 1 115 ? -22.731 -11.139 15.177 1.00 78.00 115 VAL A O 1
ATOM 922 N N . GLU A 1 116 ? -22.348 -8.936 14.963 1.00 74.25 116 GLU A N 1
ATOM 923 C CA . GLU A 1 116 ? -23.565 -8.621 14.214 1.00 74.25 116 GLU A CA 1
ATOM 924 C C . GLU A 1 116 ? -23.325 -7.450 13.246 1.00 74.25 116 GLU A C 1
ATOM 926 O O . GLU A 1 116 ? -22.672 -6.470 13.607 1.00 74.25 116 GLU A O 1
ATOM 931 N N . GLU A 1 117 ? -23.882 -7.511 12.034 1.00 68.94 117 GLU A N 1
ATOM 932 C CA . GLU A 1 117 ? -23.881 -6.397 11.075 1.00 68.94 117 GLU A CA 1
ATOM 933 C C . GLU A 1 117 ? -25.290 -5.804 10.954 1.00 68.94 117 GLU A C 1
ATOM 935 O O . GLU A 1 117 ? -26.215 -6.449 10.462 1.00 68.94 117 GLU A O 1
ATOM 940 N N . LYS A 1 118 ? -25.467 -4.553 11.393 1.00 61.34 118 LYS A N 1
ATOM 941 C CA . LYS A 1 118 ? -26.760 -3.859 11.380 1.00 61.34 118 LYS A CA 1
ATOM 942 C C . LYS A 1 118 ? -26.843 -2.839 10.245 1.00 61.34 118 LYS A C 1
ATOM 944 O O . LYS A 1 118 ? -26.152 -1.817 10.249 1.00 61.34 118 LYS A O 1
ATOM 949 N N . MET A 1 119 ? -27.772 -3.064 9.310 1.00 48.59 119 MET A N 1
ATOM 950 C CA . MET A 1 119 ? -28.303 -1.994 8.456 1.00 48.59 119 MET A CA 1
ATOM 951 C C . MET A 1 119 ? -29.227 -1.099 9.285 1.00 48.59 119 MET A C 1
ATOM 953 O O . MET A 1 119 ? -30.352 -1.477 9.596 1.00 48.59 119 MET A O 1
ATOM 957 N N . VAL A 1 120 ? -28.772 0.110 9.619 1.00 49.31 120 VAL A N 1
ATOM 958 C CA . VAL A 1 120 ? -29.554 1.032 10.463 1.00 49.31 120 VAL A CA 1
ATOM 959 C C . VAL A 1 120 ? -30.760 1.618 9.711 1.00 49.31 120 VAL A C 1
ATOM 961 O O . VAL A 1 120 ? -31.816 1.813 10.306 1.00 49.31 120 VAL A O 1
ATOM 964 N N . ARG A 1 121 ? -30.621 1.902 8.405 1.00 46.94 121 ARG A N 1
ATOM 965 C CA . ARG A 1 121 ? -31.705 2.278 7.465 1.00 46.94 121 ARG A CA 1
ATOM 966 C C . ARG A 1 121 ? -31.310 1.874 6.031 1.00 46.94 121 ARG A C 1
ATOM 968 O O . ARG A 1 121 ? -30.113 1.843 5.749 1.00 46.94 121 ARG A O 1
ATOM 975 N N . PRO A 1 122 ? -32.253 1.697 5.077 1.00 44.81 122 PRO A N 1
ATOM 976 C CA . PRO A 1 122 ? -31.943 1.294 3.691 1.00 44.81 122 PRO A CA 1
ATOM 977 C C . PRO A 1 122 ? -30.939 2.191 2.933 1.00 44.81 122 PRO A C 1
ATOM 979 O O . PRO A 1 122 ? -30.303 1.748 1.971 1.00 44.81 122 PRO A O 1
ATOM 982 N N . LYS A 1 123 ? -30.790 3.451 3.369 1.00 41.91 123 LYS A N 1
ATOM 983 C CA . LYS A 1 123 ? -29.916 4.485 2.786 1.00 41.91 123 LYS A CA 1
ATOM 984 C C . LYS A 1 123 ? -28.816 4.981 3.749 1.00 41.91 123 LYS A C 1
ATOM 986 O O . LYS A 1 123 ? -28.363 6.109 3.608 1.00 41.91 123 LYS A O 1
ATOM 991 N N . MET A 1 124 ? -28.417 4.189 4.749 1.00 42.16 124 MET A N 1
ATOM 992 C CA . MET A 1 124 ? -27.335 4.549 5.683 1.00 42.16 124 MET A CA 1
ATOM 993 C C . MET A 1 124 ? -26.327 3.408 5.878 1.00 42.16 124 MET A C 1
ATOM 995 O O . MET A 1 124 ? -26.505 2.315 5.343 1.00 42.16 124 MET A O 1
ATOM 999 N N . TRP A 1 125 ? -25.241 3.700 6.597 1.00 53.50 125 TRP A N 1
ATOM 1000 C CA . TRP A 1 125 ? -24.068 2.836 6.740 1.00 53.50 125 TRP A CA 1
ATOM 1001 C C . TRP A 1 125 ? -24.388 1.483 7.397 1.00 53.50 125 TRP A C 1
ATOM 1003 O O . TRP A 1 125 ? -25.258 1.390 8.267 1.00 53.50 125 TRP A O 1
ATOM 1013 N N . ILE A 1 126 ? -23.646 0.444 6.998 1.00 56.47 126 ILE A N 1
ATOM 1014 C CA . ILE A 1 126 ? -23.611 -0.839 7.710 1.00 56.47 126 ILE A CA 1
ATOM 1015 C C . ILE A 1 126 ? -22.690 -0.655 8.917 1.00 56.47 126 ILE A C 1
ATOM 1017 O O . ILE A 1 126 ? -21.500 -0.366 8.752 1.00 56.47 126 ILE A O 1
ATOM 1021 N N . LYS A 1 127 ? -23.252 -0.806 10.120 1.00 65.69 127 LYS A N 1
ATOM 1022 C CA . LYS A 1 127 ? -22.496 -0.798 11.373 1.00 65.69 127 LYS A CA 1
ATOM 1023 C C . LYS A 1 127 ? -22.227 -2.233 11.810 1.00 65.69 127 LYS A C 1
ATOM 1025 O O . LYS A 1 127 ? -23.177 -2.985 12.014 1.00 65.69 127 LYS A O 1
ATOM 1030 N N . ALA A 1 128 ? -20.962 -2.592 12.005 1.00 71.38 128 ALA A N 1
ATOM 1031 C CA . ALA A 1 128 ? -20.620 -3.804 12.743 1.00 71.38 128 ALA A CA 1
ATOM 1032 C C . ALA A 1 128 ? -20.667 -3.524 14.243 1.00 71.38 128 ALA A C 1
ATOM 1034 O O . ALA A 1 128 ? -20.038 -2.574 14.716 1.00 71.38 128 ALA A O 1
ATOM 1035 N N . VAL A 1 129 ? -21.358 -4.391 14.979 1.00 78.94 129 VAL A N 1
ATOM 1036 C CA . VAL A 1 129 ? -21.178 -4.559 16.418 1.00 78.94 129 VAL A CA 1
ATOM 1037 C C . VAL A 1 129 ? -19.927 -5.415 16.617 1.00 78.94 129 VAL A C 1
ATOM 1039 O O . VAL A 1 129 ? -19.924 -6.596 16.272 1.00 78.94 129 VAL A O 1
ATOM 1042 N N . ILE A 1 130 ? -18.859 -4.819 17.144 1.00 81.19 130 ILE A N 1
ATOM 1043 C CA . ILE A 1 130 ? -17.612 -5.509 17.488 1.00 81.19 130 ILE A CA 1
ATOM 1044 C C . ILE A 1 130 ? -17.593 -5.766 18.991 1.00 81.19 130 ILE A C 1
ATOM 1046 O O . ILE A 1 130 ? -17.652 -4.819 19.768 1.00 81.19 130 ILE A O 1
ATOM 1050 N N . ASN A 1 131 ? -17.432 -7.022 19.391 1.00 86.62 131 ASN A N 1
ATOM 1051 C CA . ASN A 1 131 ? -17.016 -7.408 20.731 1.00 86.62 131 ASN A CA 1
ATOM 1052 C C . ASN A 1 131 ? -15.492 -7.238 20.869 1.00 86.62 131 ASN A C 1
ATOM 1054 O O . ASN A 1 131 ? -14.727 -8.058 20.362 1.00 86.62 131 ASN A O 1
ATOM 1058 N N . VAL A 1 132 ? -15.052 -6.146 21.490 1.00 85.44 132 VAL A N 1
ATOM 1059 C CA . VAL A 1 132 ? -13.649 -5.803 21.758 1.00 85.44 132 VAL A CA 1
ATOM 1060 C C . VAL A 1 132 ? -13.077 -6.766 22.791 1.00 85.44 132 VAL A C 1
ATOM 1062 O O . VAL A 1 132 ? -13.576 -6.836 23.910 1.00 85.44 132 VAL A O 1
ATOM 1065 N N . THR A 1 133 ? -12.017 -7.486 22.425 1.00 86.19 133 THR A N 1
ATOM 1066 C CA . THR A 1 133 ? -11.354 -8.490 23.275 1.00 86.19 133 THR A CA 1
ATOM 1067 C C . THR A 1 133 ? -9.984 -8.041 23.779 1.00 86.19 133 THR A C 1
ATOM 1069 O O . THR A 1 133 ? -9.524 -8.541 24.797 1.00 86.19 133 THR A O 1
ATOM 1072 N N . GLU A 1 134 ? -9.334 -7.092 23.100 1.00 83.69 134 GLU A N 1
ATOM 1073 C CA . GLU A 1 134 ? -8.037 -6.532 23.498 1.00 83.69 134 GLU A CA 1
ATOM 1074 C C . GLU A 1 134 ? -8.047 -5.012 23.293 1.00 83.69 134 GLU A C 1
ATOM 1076 O O . GLU A 1 134 ? -8.389 -4.531 22.210 1.00 83.69 134 GLU A O 1
ATOM 1081 N N . VAL A 1 135 ? -7.628 -4.243 24.302 1.00 83.81 135 VAL A N 1
ATOM 1082 C CA . VAL A 1 135 ? -7.438 -2.788 24.200 1.00 83.81 135 VAL A CA 1
ATOM 1083 C C . VAL A 1 135 ? -5.950 -2.464 24.318 1.00 83.81 135 VAL A C 1
ATOM 1085 O O . VAL A 1 135 ? -5.376 -2.452 25.401 1.00 83.81 135 VAL A O 1
ATOM 1088 N N . CYS A 1 136 ? -5.321 -2.170 23.181 1.00 78.88 136 CYS A N 1
ATOM 1089 C CA . CYS A 1 136 ? -3.892 -1.867 23.083 1.00 78.88 136 CYS A CA 1
ATOM 1090 C C . CYS A 1 136 ? -3.537 -0.448 23.573 1.00 78.88 136 CYS A C 1
ATOM 1092 O O . CYS A 1 136 ? -2.362 -0.158 23.802 1.00 78.88 136 CYS A O 1
ATOM 1094 N N . VAL A 1 137 ? -4.524 0.459 23.637 1.00 78.19 137 VAL A N 1
ATOM 1095 C CA . VAL A 1 137 ? -4.384 1.864 24.065 1.00 78.19 137 VAL A CA 1
ATOM 1096 C C . VAL A 1 137 ? -5.640 2.293 24.858 1.00 78.19 137 VAL A C 1
ATOM 1098 O O . VAL A 1 137 ? -6.587 2.795 24.250 1.00 78.19 137 VAL A O 1
ATOM 1101 N N . PRO A 1 138 ? -5.672 2.128 26.198 1.00 73.94 138 PRO A N 1
ATOM 1102 C CA . PRO A 1 138 ? -6.867 2.369 27.027 1.00 73.94 138 PRO A CA 1
ATOM 1103 C C . PRO A 1 138 ? -7.488 3.768 26.880 1.00 73.94 138 PRO A C 1
ATOM 1105 O O . PRO A 1 138 ? -8.694 3.906 26.673 1.00 73.94 138 PRO A O 1
ATOM 1108 N N . ARG A 1 139 ? -6.650 4.812 26.870 1.00 76.88 139 ARG A N 1
ATOM 1109 C CA . ARG A 1 139 ? -7.068 6.223 26.768 1.00 76.88 139 ARG A CA 1
ATOM 1110 C C . ARG A 1 139 ? -7.366 6.713 25.334 1.00 76.88 139 ARG A C 1
ATOM 1112 O O . ARG A 1 139 ? -7.394 7.920 25.103 1.00 76.88 139 ARG A O 1
ATOM 1119 N N . ALA A 1 140 ? -7.549 5.824 24.353 1.00 71.94 140 ALA A N 1
ATOM 1120 C CA . ALA A 1 140 ? -7.953 6.218 22.997 1.00 71.94 140 ALA A CA 1
ATOM 1121 C C . ALA A 1 140 ? -9.479 6.412 22.897 1.00 71.94 140 ALA A C 1
ATOM 1123 O O . ALA A 1 140 ? -10.238 5.642 23.482 1.00 71.94 140 ALA A O 1
ATOM 1124 N N . PHE A 1 141 ? -9.925 7.415 22.133 1.00 67.75 141 PHE A N 1
ATOM 1125 C CA . PHE A 1 141 ? -11.340 7.798 21.991 1.00 67.75 141 PHE A CA 1
ATOM 1126 C C . PHE A 1 141 ? -11.901 7.395 20.625 1.00 67.75 141 PHE A C 1
ATOM 1128 O O . PHE A 1 141 ? -11.360 7.802 19.596 1.00 67.75 141 PHE A O 1
ATOM 1135 N N . ILE A 1 142 ? -13.001 6.636 20.591 1.00 65.06 142 ILE A N 1
ATOM 1136 C CA . ILE A 1 142 ? -13.676 6.274 19.334 1.00 65.06 142 ILE A CA 1
ATOM 1137 C C . ILE A 1 142 ? -14.342 7.526 18.753 1.00 65.06 142 ILE A C 1
ATOM 1139 O O . ILE A 1 142 ? -15.177 8.137 19.410 1.00 65.06 142 ILE A O 1
ATOM 1143 N N . ALA A 1 143 ? -14.033 7.906 17.507 1.00 53.12 143 ALA A N 1
ATOM 1144 C CA . ALA A 1 143 ? -14.693 9.060 16.894 1.00 53.12 143 ALA A CA 1
ATOM 1145 C C . ALA A 1 143 ? -16.216 8.837 16.810 1.00 53.12 143 ALA A C 1
ATOM 1147 O O . ALA A 1 143 ? -16.672 7.882 16.169 1.00 53.12 143 ALA A O 1
ATOM 1148 N N . GLY A 1 144 ? -16.987 9.723 17.446 1.00 53.59 144 GLY A N 1
ATOM 1149 C CA . GLY A 1 144 ? -18.444 9.621 17.592 1.00 53.59 144 GLY A CA 1
ATOM 1150 C C . GLY A 1 144 ? -18.932 9.027 18.921 1.00 53.59 144 GLY A C 1
ATOM 1151 O O . GLY A 1 144 ? -20.136 8.856 19.060 1.00 53.59 144 GLY A O 1
ATOM 1152 N N . GLU A 1 145 ? -18.037 8.724 19.867 1.00 61.75 145 GLU A N 1
ATOM 1153 C CA . GLU A 1 145 ? -18.357 8.359 21.254 1.00 61.75 145 GLU A CA 1
ATOM 1154 C C . GLU A 1 145 ? -17.623 9.315 22.211 1.00 61.75 145 GLU A C 1
ATOM 1156 O O . GLU A 1 145 ? -16.411 9.502 22.087 1.00 61.75 145 GLU A O 1
ATOM 1161 N N . ASP A 1 146 ? -18.307 9.866 23.217 1.00 65.38 146 ASP A N 1
ATOM 1162 C CA . ASP A 1 146 ? -17.715 10.804 24.195 1.00 65.38 146 ASP A CA 1
ATOM 1163 C C . ASP A 1 146 ? -16.870 10.101 25.285 1.00 65.38 146 ASP A C 1
ATOM 1165 O O . ASP A 1 146 ? -16.681 10.612 26.391 1.00 65.38 146 ASP A O 1
ATOM 1169 N N . LYS A 1 147 ? -16.389 8.881 25.007 1.00 76.19 147 LYS A N 1
ATOM 1170 C CA . LYS A 1 147 ? -15.737 7.979 25.967 1.00 76.19 147 LYS A CA 1
ATOM 1171 C C . LYS A 1 147 ? -14.450 7.382 25.398 1.00 76.19 147 LYS A C 1
ATOM 1173 O O . LYS A 1 147 ? -14.362 7.051 24.214 1.00 76.19 147 LYS A O 1
ATOM 1178 N N . SER A 1 148 ? -13.456 7.205 26.267 1.00 77.38 148 SER A N 1
ATOM 1179 C CA . SER A 1 148 ? -12.282 6.381 25.971 1.00 77.38 148 SER A CA 1
ATOM 1180 C C . SER A 1 148 ? -12.652 4.894 25.954 1.00 77.38 148 SER A C 1
ATOM 1182 O O . SER A 1 148 ? -13.651 4.495 26.552 1.00 77.38 148 SER A O 1
ATOM 1184 N N . LEU A 1 149 ? -11.830 4.057 25.314 1.00 77.12 149 LEU A N 1
ATOM 1185 C CA . LEU A 1 149 ? -11.996 2.596 25.329 1.00 77.12 149 LEU A CA 1
ATOM 1186 C C . LEU A 1 149 ? -12.048 2.033 26.760 1.00 77.12 149 LEU A C 1
ATOM 1188 O O . LEU A 1 149 ? -12.859 1.164 27.048 1.00 77.12 149 LEU A O 1
ATOM 1192 N N . GLU A 1 150 ? -11.236 2.579 27.663 1.00 78.75 150 GLU A N 1
ATOM 1193 C CA . GLU A 1 150 ? -11.236 2.274 29.101 1.00 78.75 150 GLU A CA 1
ATOM 1194 C C . GLU A 1 150 ? -12.571 2.621 29.793 1.00 78.75 150 GLU A C 1
ATOM 1196 O O . GLU A 1 150 ? -13.071 1.855 30.614 1.00 78.75 150 GLU A O 1
ATOM 1201 N N . ALA A 1 151 ? -13.206 3.737 29.414 1.00 80.12 151 ALA A N 1
ATOM 1202 C CA . ALA A 1 151 ? -14.493 4.181 29.958 1.00 80.12 151 ALA A CA 1
ATOM 1203 C C . ALA A 1 151 ? -15.721 3.464 29.351 1.00 80.12 151 ALA A C 1
ATOM 1205 O O . ALA A 1 151 ? -16.860 3.777 29.718 1.00 80.12 151 ALA A O 1
ATOM 1206 N N . LEU A 1 152 ? -15.515 2.515 28.429 1.00 78.81 152 LEU A N 1
ATOM 1207 C CA . LEU A 1 152 ?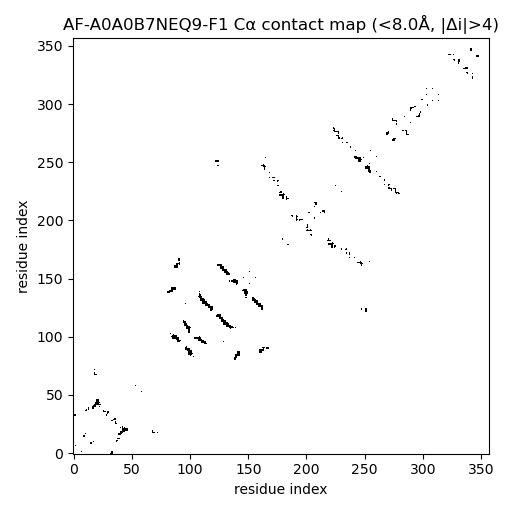 -16.557 1.613 27.923 1.00 78.81 152 LEU A CA 1
ATOM 1208 C C . LEU A 1 152 ? -16.669 0.314 28.741 1.00 78.81 152 LEU A C 1
ATOM 1210 O O . LEU A 1 152 ? -17.691 -0.363 28.645 1.00 78.81 152 LEU A O 1
ATOM 1214 N N . GLY A 1 153 ? -15.677 0.007 29.585 1.00 81.00 153 GLY A N 1
ATOM 1215 C CA . GLY A 1 153 ? -15.692 -1.117 30.522 1.00 81.00 153 GLY A CA 1
ATOM 1216 C C . GLY A 1 153 ? -14.444 -1.998 30.441 1.00 81.00 153 GLY A C 1
ATOM 1217 O O . GLY A 1 153 ? -13.524 -1.756 29.661 1.00 81.00 153 GLY A O 1
ATOM 1218 N N . GLN A 1 154 ? -14.420 -3.054 31.255 1.00 83.06 154 GLN A N 1
ATOM 1219 C CA . GLN A 1 154 ? -13.438 -4.128 31.101 1.00 83.06 154 GLN A CA 1
ATOM 1220 C C . GLN A 1 154 ? -13.768 -4.959 29.853 1.00 83.06 154 GLN A C 1
ATOM 1222 O O . GLN A 1 154 ? -14.937 -5.147 29.518 1.00 83.06 154 GLN A O 1
ATOM 1227 N N . VAL A 1 155 ? -12.743 -5.462 29.162 1.00 82.75 155 VAL A N 1
ATOM 1228 C CA . VAL A 1 155 ? -12.941 -6.418 28.062 1.00 82.75 155 VAL A CA 1
ATOM 1229 C C . VAL A 1 155 ? -13.483 -7.749 28.610 1.00 82.75 155 VAL A C 1
ATOM 1231 O O . VAL A 1 155 ? -13.027 -8.182 29.670 1.00 82.75 155 VAL A O 1
ATOM 1234 N N . PRO A 1 156 ? -14.409 -8.432 27.911 1.00 84.69 156 PRO A N 1
ATOM 1235 C CA . PRO A 1 156 ? -14.946 -8.102 26.588 1.00 84.69 156 PRO A CA 1
ATOM 1236 C C . PRO A 1 156 ? -16.130 -7.108 26.607 1.00 84.69 156 PRO A C 1
ATOM 1238 O O . PRO A 1 156 ? -17.059 -7.263 27.399 1.00 84.69 156 PRO A O 1
ATOM 1241 N N . PHE A 1 157 ? -16.141 -6.119 25.700 1.00 83.88 157 PHE A N 1
ATOM 1242 C CA . PHE A 1 157 ? -17.237 -5.135 25.573 1.00 83.88 157 PHE A CA 1
ATOM 1243 C C . PHE A 1 157 ? -17.603 -4.801 24.118 1.00 83.88 157 PHE A C 1
ATOM 1245 O O . PHE A 1 157 ? -16.781 -4.904 23.213 1.00 83.88 157 PHE A O 1
ATOM 1252 N N . HIS A 1 158 ? -18.840 -4.358 23.874 1.00 83.94 158 HIS A N 1
ATOM 1253 C CA . HIS A 1 158 ? -19.359 -4.129 22.519 1.00 83.94 158 HIS A CA 1
ATOM 1254 C C . HIS A 1 158 ? -19.257 -2.663 22.063 1.00 83.94 158 HIS A C 1
ATOM 1256 O O . HIS A 1 158 ? -19.638 -1.755 22.797 1.00 83.94 158 HIS A O 1
ATOM 1262 N N . ILE A 1 159 ? -18.821 -2.436 20.818 1.00 78.56 159 ILE A N 1
ATOM 1263 C CA . ILE A 1 159 ? -18.789 -1.121 20.147 1.00 78.56 159 ILE A CA 1
ATOM 1264 C C . ILE A 1 159 ? -19.437 -1.185 18.759 1.00 78.56 159 ILE A C 1
ATOM 1266 O O . ILE A 1 159 ? -19.507 -2.256 18.160 1.00 78.56 159 ILE A O 1
ATOM 1270 N N . MET A 1 160 ? -19.843 -0.042 18.197 1.00 71.38 160 MET A N 1
ATOM 1271 C CA . MET A 1 160 ? -20.288 0.057 16.798 1.00 71.38 160 MET A CA 1
ATOM 1272 C C . MET A 1 160 ? -19.290 0.825 15.923 1.00 71.38 160 MET A C 1
ATOM 1274 O O . MET A 1 160 ? -19.011 1.995 16.186 1.00 71.38 160 MET A O 1
ATOM 1278 N N . VAL A 1 161 ? -18.835 0.220 14.820 1.00 68.62 161 VAL A N 1
ATOM 1279 C CA . VAL A 1 161 ? -17.991 0.894 13.811 1.00 68.62 161 VAL A CA 1
ATOM 1280 C C . VAL A 1 161 ? -18.551 0.752 12.398 1.00 68.62 161 VAL A C 1
ATOM 1282 O O . VAL A 1 161 ? -19.257 -0.208 12.090 1.00 68.62 161 VAL A O 1
ATOM 1285 N N . ASP A 1 162 ? -18.186 1.686 11.521 1.00 62.25 162 ASP A N 1
ATOM 1286 C CA . ASP A 1 162 ? -18.576 1.660 10.109 1.00 62.25 162 ASP A CA 1
ATOM 1287 C C . ASP A 1 162 ? -17.570 0.842 9.282 1.00 62.25 162 ASP A 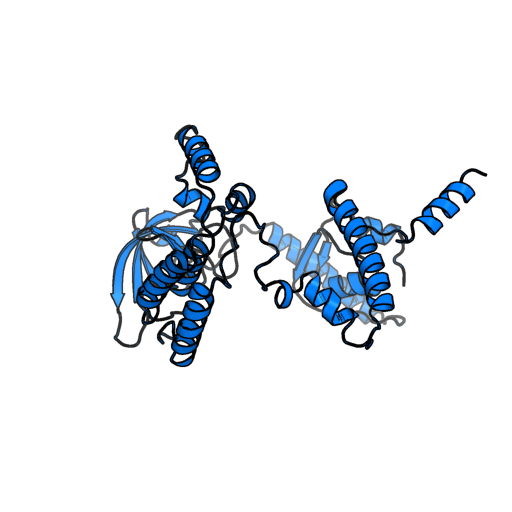C 1
ATOM 1289 O O . ASP A 1 162 ? -16.351 0.960 9.452 1.00 62.25 162 ASP A O 1
ATOM 1293 N N . LEU A 1 163 ? -18.080 -0.001 8.380 1.00 57.59 163 LEU A N 1
ATOM 1294 C CA . LEU A 1 163 ? -17.282 -0.996 7.661 1.00 57.59 163 LEU A CA 1
ATOM 1295 C C . LEU A 1 163 ? -16.683 -0.459 6.349 1.00 57.59 163 LEU A C 1
ATOM 1297 O O . LEU A 1 163 ? -17.376 -0.204 5.363 1.00 57.59 163 LEU A O 1
ATOM 1301 N N . ALA A 1 164 ? -15.355 -0.339 6.302 1.00 59.12 164 ALA A N 1
ATOM 1302 C CA . ALA A 1 164 ? -14.618 0.134 5.130 1.00 59.12 164 ALA A CA 1
ATOM 1303 C C . ALA A 1 164 ? -14.318 -0.994 4.115 1.00 59.12 164 ALA A C 1
ATOM 1305 O O . ALA A 1 164 ? -13.155 -1.372 3.935 1.00 59.12 164 ALA A O 1
ATOM 1306 N N . TYR A 1 165 ? -15.349 -1.504 3.421 1.00 63.72 165 TYR A N 1
ATOM 1307 C CA . TYR A 1 165 ? -15.247 -2.603 2.432 1.00 63.72 165 TYR A CA 1
ATOM 1308 C C . TYR A 1 165 ? -14.142 -2.411 1.378 1.00 63.72 165 TYR A C 1
ATOM 1310 O O . TYR A 1 165 ? -13.454 -3.373 1.042 1.00 63.72 165 TYR A O 1
ATOM 1318 N N . HIS A 1 166 ? -13.881 -1.174 0.932 1.00 66.19 166 HIS A N 1
ATOM 1319 C CA . HIS A 1 166 ? -12.755 -0.842 0.043 1.00 66.19 166 HIS A CA 1
ATOM 1320 C C . HIS A 1 166 ? -11.416 -1.417 0.548 1.00 66.19 166 HIS A C 1
ATOM 1322 O O . HIS A 1 166 ? -10.631 -1.954 -0.225 1.00 66.19 166 HIS A O 1
ATOM 1328 N N . SER A 1 167 ? -11.149 -1.348 1.858 1.00 66.12 167 SER A N 1
ATOM 1329 C CA . SER A 1 167 ? -9.899 -1.848 2.451 1.00 66.12 167 SER A CA 1
ATOM 1330 C C . SER A 1 167 ? -9.781 -3.375 2.451 1.00 66.12 167 SER A C 1
ATOM 1332 O O . SER A 1 167 ? -8.675 -3.898 2.587 1.00 66.12 167 SER A O 1
ATOM 1334 N N . LEU A 1 168 ? -10.899 -4.098 2.350 1.00 70.94 168 LEU A N 1
ATOM 1335 C CA . LEU A 1 168 ? -10.938 -5.556 2.247 1.00 70.94 168 LEU A CA 1
ATOM 1336 C C . LEU A 1 168 ? -10.813 -5.983 0.781 1.00 70.94 168 LEU A C 1
ATOM 1338 O O . LEU A 1 168 ? -9.947 -6.797 0.466 1.00 70.94 168 LEU A O 1
ATOM 1342 N N . PHE A 1 169 ? -11.576 -5.339 -0.108 1.00 80.88 169 PHE A N 1
ATOM 1343 C CA . PHE A 1 169 ? -11.490 -5.509 -1.558 1.00 80.88 169 PHE A CA 1
ATOM 1344 C C . PHE A 1 169 ? -10.058 -5.316 -2.080 1.00 80.88 169 PHE A C 1
ATOM 1346 O O . PHE A 1 169 ? -9.512 -6.224 -2.698 1.00 80.88 169 PHE A O 1
ATOM 1353 N N . SER A 1 170 ? -9.388 -4.199 -1.755 1.00 78.00 170 SER A N 1
ATOM 1354 C CA . SER A 1 170 ? -8.007 -3.952 -2.207 1.00 78.00 170 SER A CA 1
ATOM 1355 C C . SER A 1 170 ? -6.986 -4.973 -1.687 1.00 78.00 170 SER A C 1
ATOM 1357 O O . SER A 1 170 ? -5.940 -5.141 -2.307 1.00 78.00 170 SER A O 1
ATOM 1359 N N . ARG A 1 171 ? -7.258 -5.647 -0.558 1.00 75.81 171 ARG A N 1
ATOM 1360 C CA . ARG A 1 171 ? -6.400 -6.733 -0.054 1.00 75.81 171 ARG A CA 1
ATOM 1361 C C . ARG A 1 171 ? -6.665 -8.026 -0.810 1.00 75.81 171 ARG A C 1
ATOM 1363 O O . ARG A 1 171 ? -5.741 -8.526 -1.428 1.00 75.81 171 ARG A O 1
ATOM 1370 N N . LYS A 1 172 ? -7.914 -8.494 -0.875 1.00 82.44 172 LYS A N 1
ATOM 1371 C CA . LYS A 1 172 ? -8.253 -9.711 -1.629 1.00 82.44 172 LYS A CA 1
ATOM 1372 C C . LYS A 1 172 ? -7.881 -9.607 -3.119 1.00 82.44 172 LYS A C 1
ATOM 1374 O O . LYS A 1 172 ? -7.403 -10.585 -3.674 1.00 82.44 172 LYS A O 1
ATOM 1379 N N . LEU A 1 173 ? -7.992 -8.423 -3.733 1.00 86.31 173 LEU A N 1
ATOM 1380 C CA . LEU A 1 173 ? -7.534 -8.179 -5.109 1.00 86.31 173 LEU A CA 1
ATOM 1381 C C . LEU A 1 173 ? -6.007 -8.267 -5.241 1.00 86.31 173 LEU A C 1
ATOM 1383 O O . LEU A 1 173 ? -5.512 -8.867 -6.186 1.00 86.31 173 LEU A O 1
ATOM 1387 N N . ARG A 1 174 ? -5.252 -7.697 -4.291 1.00 83.25 174 ARG A N 1
ATOM 1388 C CA . ARG A 1 174 ? -3.790 -7.862 -4.224 1.00 83.25 174 ARG A CA 1
ATOM 1389 C C . ARG A 1 174 ? -3.418 -9.338 -4.075 1.00 83.25 174 ARG A C 1
ATOM 1391 O O . ARG A 1 174 ? -2.474 -9.770 -4.717 1.00 83.25 174 ARG A O 1
ATOM 1398 N N . ASP A 1 175 ? -4.133 -10.067 -3.226 1.00 81.75 175 ASP A N 1
ATOM 1399 C CA . ASP A 1 175 ? -3.800 -11.445 -2.861 1.00 81.75 175 ASP A CA 1
ATOM 1400 C C . ASP A 1 175 ? -4.041 -12.409 -4.042 1.00 81.75 175 ASP A C 1
ATOM 1402 O O . ASP A 1 175 ? -3.166 -13.215 -4.335 1.00 81.75 175 ASP A O 1
ATOM 1406 N N . ALA A 1 176 ? -5.135 -12.236 -4.799 1.00 84.56 176 ALA A N 1
ATOM 1407 C CA . ALA A 1 176 ? -5.398 -12.971 -6.049 1.00 84.56 176 ALA A CA 1
ATOM 1408 C C . ALA A 1 176 ? -4.434 -12.600 -7.202 1.00 84.56 176 ALA A C 1
ATOM 1410 O O . ALA A 1 176 ? -4.107 -13.422 -8.053 1.00 84.56 176 ALA A O 1
ATOM 1411 N N . LEU A 1 177 ? -3.952 -11.351 -7.248 1.00 81.25 177 LEU A N 1
ATOM 1412 C CA . LEU A 1 177 ? -2.996 -10.889 -8.268 1.00 81.25 177 LEU A CA 1
ATOM 1413 C C . LEU A 1 177 ? -1.541 -11.297 -7.995 1.00 81.25 177 LEU A C 1
ATOM 1415 O O . LEU A 1 177 ? -0.711 -11.261 -8.907 1.00 81.25 177 LEU A O 1
ATOM 1419 N N . PHE A 1 178 ? -1.205 -11.592 -6.737 1.00 78.81 178 PHE A N 1
ATOM 1420 C CA . PHE A 1 178 ? 0.170 -11.717 -6.258 1.00 78.81 178 PHE A CA 1
ATOM 1421 C C . PHE A 1 178 ? 0.298 -12.843 -5.228 1.00 78.81 178 PHE A C 1
ATOM 1423 O O . PHE A 1 178 ? 0.571 -12.598 -4.052 1.00 78.81 178 PHE A O 1
ATOM 1430 N N . VAL A 1 179 ? 0.125 -14.073 -5.708 1.00 82.12 179 VAL A N 1
ATOM 1431 C CA . VAL A 1 179 ? 0.298 -15.306 -4.933 1.00 82.12 179 VAL A CA 1
ATOM 1432 C C . VAL A 1 179 ? 1.712 -15.381 -4.331 1.00 82.12 179 VAL A C 1
ATOM 1434 O O . VAL A 1 179 ? 2.710 -15.057 -4.985 1.00 82.12 179 VAL A O 1
ATOM 1437 N N . ASN A 1 180 ? 1.793 -15.779 -3.060 1.00 84.31 180 ASN A N 1
ATOM 1438 C CA . ASN A 1 180 ? 3.050 -16.024 -2.349 1.00 84.31 180 ASN A CA 1
ATOM 1439 C C . ASN A 1 180 ? 3.715 -17.310 -2.857 1.00 84.31 180 ASN A C 1
ATOM 1441 O O . ASN A 1 180 ? 3.026 -18.276 -3.174 1.00 84.31 180 ASN A O 1
ATOM 1445 N N . ASP A 1 181 ? 5.045 -17.357 -2.864 1.00 85.00 181 ASP A N 1
ATOM 1446 C CA . ASP A 1 181 ? 5.759 -18.623 -3.014 1.00 85.00 181 ASP A CA 1
ATOM 1447 C C . ASP A 1 181 ? 5.452 -19.568 -1.836 1.00 85.00 181 ASP A C 1
ATOM 1449 O O . ASP A 1 181 ? 5.506 -19.164 -0.670 1.00 85.00 181 ASP A O 1
ATOM 1453 N N . ILE A 1 182 ? 5.095 -20.817 -2.153 1.00 86.50 182 ILE A N 1
ATOM 1454 C CA . ILE A 1 182 ? 4.573 -21.786 -1.178 1.00 86.50 182 ILE A CA 1
ATOM 1455 C C . ILE A 1 182 ? 5.663 -22.207 -0.184 1.00 86.50 182 ILE A C 1
ATOM 1457 O O . ILE A 1 182 ? 5.381 -22.313 1.010 1.00 86.50 182 ILE A O 1
ATOM 1461 N N . ASP A 1 183 ? 6.904 -22.384 -0.646 1.00 87.56 183 ASP A N 1
ATOM 1462 C CA . ASP A 1 183 ? 8.024 -22.805 0.201 1.00 87.56 183 ASP A CA 1
ATOM 1463 C C . ASP A 1 183 ? 8.446 -21.684 1.161 1.00 87.56 183 ASP A C 1
ATOM 1465 O O . ASP A 1 183 ? 8.653 -21.925 2.353 1.00 87.56 183 ASP A O 1
ATOM 1469 N N . ASP A 1 184 ? 8.505 -20.436 0.681 1.00 88.38 184 ASP A N 1
ATOM 1470 C CA . ASP A 1 184 ? 8.779 -19.273 1.536 1.00 88.38 184 ASP A CA 1
ATOM 1471 C C . ASP A 1 184 ? 7.660 -19.044 2.573 1.00 88.38 184 ASP A C 1
ATOM 1473 O O . ASP A 1 184 ? 7.937 -18.701 3.727 1.00 88.38 184 ASP A O 1
ATOM 1477 N N . GLU A 1 185 ? 6.389 -19.240 2.200 1.00 89.75 185 GLU A N 1
ATOM 1478 C CA . GLU A 1 185 ? 5.278 -19.152 3.151 1.00 89.75 185 GLU A CA 1
ATOM 1479 C C . GLU A 1 185 ? 5.319 -20.295 4.183 1.00 89.75 185 GLU A C 1
ATOM 1481 O O . GLU A 1 185 ? 5.154 -20.040 5.380 1.00 89.75 185 GLU A O 1
ATOM 1486 N N . ALA A 1 186 ? 5.601 -21.531 3.760 1.00 91.12 186 ALA A N 1
ATOM 1487 C CA . ALA A 1 186 ? 5.775 -22.677 4.652 1.00 91.12 186 ALA A CA 1
ATOM 1488 C C . ALA A 1 186 ? 6.951 -22.479 5.625 1.00 91.12 186 ALA A C 1
ATOM 1490 O O . ALA A 1 186 ? 6.830 -22.795 6.811 1.00 91.12 186 ALA A O 1
ATOM 1491 N N . MET A 1 187 ? 8.055 -21.879 5.168 1.00 92.06 187 MET A N 1
ATOM 1492 C CA . MET A 1 187 ? 9.199 -21.526 6.012 1.00 92.06 187 MET A CA 1
ATOM 1493 C C . MET A 1 187 ? 8.823 -20.500 7.092 1.00 92.06 187 MET A C 1
ATOM 1495 O O . MET A 1 187 ? 9.204 -20.659 8.252 1.00 92.06 187 MET A O 1
ATOM 1499 N N . ILE A 1 188 ? 8.040 -19.467 6.750 1.00 91.19 188 ILE A N 1
ATOM 1500 C CA . ILE A 1 188 ? 7.580 -18.468 7.731 1.00 91.19 188 ILE A CA 1
ATOM 1501 C C . ILE A 1 188 ? 6.538 -19.062 8.691 1.00 91.19 188 ILE A C 1
ATOM 1503 O O . ILE A 1 188 ? 6.569 -18.728 9.874 1.00 91.19 188 ILE A O 1
ATOM 1507 N N . ARG A 1 189 ? 5.650 -19.952 8.223 1.00 93.56 189 ARG A N 1
ATOM 1508 C CA . ARG A 1 189 ? 4.724 -20.711 9.086 1.00 93.56 189 ARG A CA 1
ATOM 1509 C C . ARG A 1 189 ? 5.504 -21.541 10.111 1.00 93.56 189 ARG A C 1
ATOM 1511 O O . ARG A 1 189 ? 5.375 -21.282 11.300 1.00 93.56 189 ARG A O 1
ATOM 1518 N N . SER A 1 190 ? 6.425 -22.390 9.652 1.00 92.75 190 SER A N 1
ATOM 1519 C CA . SER A 1 190 ? 7.311 -23.201 10.503 1.00 92.75 190 SER A CA 1
ATOM 1520 C C . SER A 1 190 ? 8.098 -22.365 11.528 1.00 92.75 190 SER A C 1
ATOM 1522 O O . SER A 1 190 ? 8.163 -22.719 12.704 1.00 92.75 190 SER A O 1
ATOM 1524 N N . TYR A 1 191 ? 8.624 -21.200 11.127 1.00 91.56 191 TYR A N 1
ATOM 1525 C CA . TYR A 1 191 ? 9.286 -20.269 12.047 1.00 91.56 191 TYR A CA 1
ATOM 1526 C C . TYR A 1 191 ? 8.353 -19.744 13.155 1.00 91.56 191 TYR A C 1
ATOM 1528 O O . TYR A 1 191 ? 8.765 -19.681 14.310 1.00 91.56 191 TYR A O 1
ATOM 1536 N N . LEU A 1 192 ? 7.107 -19.381 12.830 1.00 90.38 192 LEU A N 1
ATOM 1537 C CA . LEU A 1 192 ? 6.113 -18.914 13.808 1.00 90.38 192 LEU A CA 1
ATOM 1538 C C . LEU A 1 192 ? 5.618 -20.049 14.717 1.00 90.38 192 LEU A C 1
ATOM 1540 O O . LEU A 1 192 ? 5.423 -19.854 15.921 1.00 90.38 192 LEU A O 1
ATOM 1544 N N . ASP A 1 193 ? 5.448 -21.243 14.158 1.00 90.12 193 ASP A N 1
ATOM 1545 C CA . ASP A 1 193 ? 5.026 -22.433 14.892 1.00 90.12 193 ASP A CA 1
ATOM 1546 C C . ASP A 1 193 ? 6.119 -22.884 15.879 1.00 90.12 193 ASP A C 1
ATOM 1548 O O . ASP A 1 193 ? 5.795 -23.264 17.003 1.00 90.12 193 ASP A O 1
ATOM 1552 N N . GLY A 1 194 ? 7.400 -22.708 15.530 1.00 90.12 194 GLY A N 1
ATOM 1553 C CA . GLY A 1 194 ? 8.557 -22.960 16.397 1.00 90.12 194 GLY A CA 1
ATOM 1554 C C . GLY A 1 194 ? 8.859 -21.904 17.477 1.00 90.12 194 GLY A C 1
ATOM 1555 O O . GLY A 1 194 ? 9.742 -22.137 18.302 1.00 90.12 194 GLY A O 1
ATOM 1556 N N . LEU A 1 195 ? 8.166 -20.756 17.510 1.00 90.88 195 LEU A N 1
ATOM 1557 C CA . LEU A 1 195 ? 8.292 -19.795 18.621 1.00 90.88 195 LEU A CA 1
ATOM 1558 C C . LEU A 1 195 ? 7.624 -20.333 19.907 1.00 90.88 195 LEU A C 1
ATOM 1560 O O . LEU A 1 195 ? 6.577 -20.975 19.804 1.00 90.88 195 LEU A O 1
ATOM 1564 N N . PRO A 1 196 ? 8.140 -20.024 21.113 1.00 90.81 196 PRO A N 1
ATOM 1565 C CA . PRO A 1 196 ? 7.428 -20.273 22.368 1.00 90.81 196 PRO A CA 1
ATOM 1566 C C . PRO A 1 196 ? 6.081 -19.538 22.417 1.00 90.81 196 PRO A C 1
ATOM 1568 O O . PRO A 1 196 ? 5.961 -18.432 21.889 1.00 90.81 196 PRO A O 1
ATOM 1571 N N . ASP A 1 197 ? 5.087 -20.106 23.103 1.00 86.50 197 ASP A N 1
ATOM 1572 C CA . ASP A 1 197 ? 3.751 -19.496 23.214 1.00 86.50 197 ASP A CA 1
ATOM 1573 C C . ASP A 1 197 ? 3.739 -18.170 24.001 1.00 86.50 197 ASP A C 1
ATOM 1575 O O . ASP A 1 197 ? 2.850 -17.342 23.807 1.00 86.50 197 ASP A O 1
ATOM 1579 N N . GLU A 1 198 ? 4.756 -17.930 24.836 1.00 86.56 198 GLU A N 1
ATOM 1580 C CA . GLU A 1 198 ? 4.967 -16.667 25.560 1.00 86.56 198 GLU A CA 1
ATOM 1581 C C . GLU A 1 198 ? 5.703 -15.586 24.732 1.00 86.56 198 GLU A C 1
ATOM 1583 O O . GLU A 1 198 ? 5.853 -14.454 25.197 1.00 86.56 198 GLU A O 1
ATOM 1588 N N . ASP A 1 199 ? 6.174 -15.881 23.510 1.00 84.06 199 ASP A N 1
ATOM 1589 C CA . ASP A 1 199 ? 6.881 -14.883 22.692 1.00 84.06 199 ASP A CA 1
ATOM 1590 C C . ASP A 1 199 ? 5.909 -13.783 22.202 1.00 84.06 199 ASP A C 1
ATOM 1592 O O . ASP A 1 199 ? 4.900 -14.089 21.562 1.00 84.06 199 ASP A O 1
ATOM 1596 N N . PRO A 1 200 ? 6.203 -12.478 22.386 1.00 77.81 200 PRO A N 1
ATOM 1597 C CA . PRO A 1 200 ? 5.338 -11.378 21.928 1.00 77.81 200 PRO A CA 1
ATOM 1598 C C . PRO A 1 200 ? 5.192 -11.268 20.391 1.00 77.81 200 PRO A C 1
ATOM 1600 O O . PRO A 1 200 ? 4.461 -10.406 19.878 1.00 77.81 200 PRO A O 1
ATOM 1603 N N . ASN A 1 201 ? 5.898 -12.111 19.634 1.00 78.62 201 ASN A N 1
ATOM 1604 C CA . ASN A 1 201 ? 5.790 -12.297 18.193 1.00 78.62 201 ASN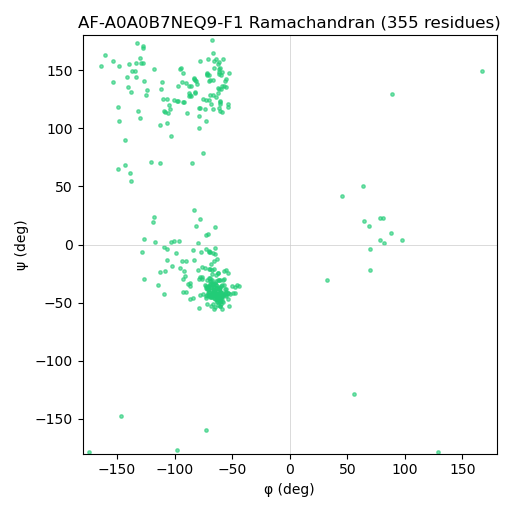 A CA 1
ATOM 1605 C C . ASN A 1 201 ? 5.102 -13.619 17.800 1.00 78.62 201 ASN A C 1
ATOM 1607 O O . ASN A 1 201 ? 4.865 -13.799 16.603 1.00 78.62 201 ASN A O 1
ATOM 1611 N N . LYS A 1 202 ? 4.734 -14.497 18.747 1.00 85.94 202 LYS A N 1
ATOM 1612 C CA . LYS A 1 202 ? 3.890 -15.669 18.482 1.00 85.94 202 LYS A CA 1
ATOM 1613 C C . LYS A 1 202 ? 2.554 -15.196 17.911 1.00 85.94 202 LYS A C 1
ATOM 1615 O O . LYS A 1 202 ? 1.799 -14.465 18.550 1.00 85.94 202 LYS A O 1
ATOM 1620 N N . MET A 1 203 ? 2.299 -15.542 16.655 1.00 86.12 203 MET A N 1
ATOM 1621 C CA . MET A 1 203 ? 1.071 -15.211 15.937 1.00 86.12 203 MET A CA 1
ATOM 1622 C C . MET A 1 203 ? 0.968 -16.091 14.694 1.00 86.12 203 MET A C 1
ATOM 1624 O O . MET A 1 203 ? 1.989 -16.505 14.151 1.00 86.12 203 MET A O 1
ATOM 1628 N N . THR A 1 204 ? -0.241 -16.348 14.203 1.00 87.50 204 THR A N 1
ATOM 1629 C CA . THR A 1 204 ? -0.414 -17.091 12.947 1.00 87.50 204 THR A CA 1
ATOM 1630 C C . THR A 1 204 ? 0.135 -16.296 11.760 1.00 87.50 204 THR A C 1
ATOM 1632 O O . THR A 1 204 ? 0.209 -15.063 11.797 1.00 87.50 204 THR A O 1
ATOM 1635 N N . PHE A 1 205 ? 0.470 -16.978 10.662 1.00 84.94 205 PHE A N 1
ATOM 1636 C CA . PHE A 1 205 ? 0.897 -16.322 9.419 1.00 84.94 205 PHE A CA 1
ATOM 1637 C C . PHE A 1 205 ? -0.095 -15.236 8.958 1.00 84.94 205 PHE A C 1
ATOM 1639 O O . PHE A 1 205 ? 0.294 -14.110 8.636 1.00 84.94 205 PHE A O 1
ATOM 1646 N N . ASP A 1 206 ? -1.391 -15.541 9.044 1.00 81.38 206 ASP A N 1
ATOM 1647 C CA . ASP A 1 206 ? -2.495 -14.614 8.806 1.00 81.38 206 ASP A CA 1
ATOM 1648 C C . ASP A 1 206 ? -2.437 -13.354 9.676 1.00 81.38 206 ASP A C 1
ATOM 1650 O O . ASP A 1 206 ? -2.678 -12.248 9.190 1.00 81.38 206 ASP A O 1
ATOM 1654 N N . GLN A 1 207 ? -2.116 -13.488 10.961 1.00 80.38 207 GLN A N 1
ATOM 1655 C CA . GLN A 1 207 ? -1.926 -12.344 11.849 1.00 80.38 207 GLN A CA 1
ATOM 1656 C C . GLN A 1 207 ? -0.647 -11.575 11.479 1.00 80.38 207 GLN A C 1
ATOM 1658 O O . GLN A 1 207 ? -0.685 -10.343 11.413 1.00 80.38 207 GLN A O 1
ATOM 1663 N N . LEU A 1 208 ? 0.456 -12.260 11.152 1.00 84.56 208 LEU A N 1
ATOM 1664 C CA . LEU A 1 208 ? 1.728 -11.628 10.790 1.00 84.56 208 LEU A CA 1
ATOM 1665 C C . LEU A 1 208 ? 1.617 -10.787 9.511 1.00 84.56 208 LEU A C 1
ATOM 1667 O O . LEU A 1 208 ? 2.015 -9.621 9.516 1.00 84.56 208 LEU A O 1
ATOM 1671 N N . ILE A 1 209 ? 1.037 -11.321 8.432 1.00 81.50 209 ILE A N 1
ATOM 1672 C CA . ILE A 1 209 ? 0.893 -10.590 7.161 1.00 81.50 209 ILE A CA 1
ATOM 1673 C C . ILE A 1 209 ? -0.082 -9.404 7.272 1.00 81.50 209 ILE A C 1
ATOM 1675 O O . ILE A 1 209 ? 0.023 -8.437 6.515 1.00 81.50 209 ILE A O 1
ATOM 1679 N N . LYS A 1 210 ? -0.989 -9.419 8.261 1.00 69.69 210 LYS A N 1
ATOM 1680 C CA . LYS A 1 210 ? -1.920 -8.315 8.565 1.00 69.69 210 LYS A CA 1
ATOM 1681 C C . LYS A 1 210 ? -1.303 -7.270 9.518 1.00 69.69 210 LYS A C 1
ATOM 1683 O O . LYS A 1 210 ? -1.585 -6.082 9.356 1.00 69.69 210 LYS A O 1
ATOM 1688 N N . LYS A 1 211 ? -0.430 -7.682 10.452 1.00 75.69 211 LYS A N 1
ATOM 1689 C CA . LYS A 1 211 ? 0.253 -6.839 11.465 1.00 75.69 211 LYS A CA 1
ATOM 1690 C C . LYS A 1 211 ? 1.562 -6.212 10.959 1.00 75.69 211 LYS A C 1
ATOM 1692 O O . LYS A 1 211 ? 1.876 -5.084 11.324 1.00 75.69 211 LYS A O 1
ATOM 1697 N N . ARG A 1 212 ? 2.331 -6.922 10.124 1.00 79.06 212 ARG A N 1
ATOM 1698 C CA . ARG A 1 212 ? 3.640 -6.506 9.573 1.00 79.06 212 ARG A CA 1
ATOM 1699 C C . ARG A 1 212 ? 3.784 -6.852 8.067 1.00 79.06 212 ARG A C 1
ATOM 1701 O O . ARG A 1 212 ? 4.776 -7.477 7.683 1.00 79.06 212 ARG A O 1
ATOM 1708 N N . PRO A 1 213 ? 2.864 -6.428 7.171 1.00 79.44 213 PRO A N 1
ATOM 1709 C CA . PRO A 1 213 ? 2.903 -6.782 5.741 1.00 79.44 213 PRO A CA 1
ATOM 1710 C C . PRO A 1 213 ? 4.243 -6.455 5.063 1.00 79.44 213 PRO A C 1
ATOM 1712 O O . PRO A 1 213 ? 4.779 -7.276 4.327 1.00 79.44 213 PRO A O 1
ATOM 1715 N N . GLY A 1 214 ? 4.833 -5.290 5.357 1.00 77.81 214 GLY A N 1
ATOM 1716 C CA . GLY A 1 214 ? 6.128 -4.868 4.805 1.00 77.81 214 GLY A CA 1
ATOM 1717 C C . GLY A 1 214 ? 7.358 -5.603 5.362 1.00 77.81 214 GLY A C 1
ATOM 1718 O O . GLY A 1 214 ? 8.470 -5.335 4.907 1.00 77.81 214 GLY A O 1
ATOM 1719 N N . TRP A 1 215 ? 7.188 -6.499 6.342 1.00 86.19 215 TRP A N 1
ATOM 1720 C CA . TRP A 1 215 ? 8.226 -7.431 6.804 1.00 86.19 215 TRP A CA 1
ATOM 1721 C C . TRP A 1 215 ? 8.132 -8.769 6.060 1.00 86.19 215 TRP A C 1
ATOM 1723 O O . TRP A 1 215 ? 9.166 -9.304 5.656 1.00 86.19 215 TRP A O 1
ATOM 1733 N N . VAL A 1 216 ? 6.902 -9.258 5.851 1.00 85.81 216 VAL A N 1
ATOM 1734 C CA . VAL A 1 216 ? 6.581 -10.525 5.165 1.00 85.81 216 VAL A CA 1
ATOM 1735 C C . VAL A 1 216 ? 6.842 -10.415 3.662 1.00 85.81 216 VAL A C 1
ATOM 1737 O O . VAL A 1 216 ? 7.631 -11.176 3.115 1.00 85.81 216 VAL A O 1
ATOM 1740 N N . LEU A 1 217 ? 6.301 -9.383 3.007 1.00 81.88 217 LEU A N 1
ATOM 1741 C CA . LEU A 1 217 ? 6.445 -9.131 1.562 1.00 81.88 217 LEU A CA 1
ATOM 1742 C C . LEU A 1 217 ? 7.861 -8.671 1.136 1.00 81.88 217 LEU A C 1
ATOM 1744 O O . LEU A 1 217 ? 8.057 -8.239 0.004 1.00 81.88 217 LEU A O 1
ATOM 1748 N N . LYS A 1 218 ? 8.839 -8.717 2.052 1.00 81.94 218 LYS A N 1
ATOM 1749 C CA . LYS A 1 218 ? 10.282 -8.565 1.782 1.00 81.94 218 LYS A CA 1
ATOM 1750 C C . LYS A 1 218 ? 11.063 -9.879 1.937 1.00 81.94 218 LYS A C 1
ATOM 1752 O O . LYS A 1 218 ? 12.282 -9.863 1.799 1.00 81.94 218 LYS A O 1
ATOM 1757 N N . ARG A 1 219 ? 10.387 -10.965 2.321 1.00 84.25 219 ARG A N 1
ATOM 1758 C CA . ARG A 1 219 ? 10.973 -12.272 2.659 1.00 84.25 219 ARG A CA 1
ATOM 1759 C C . ARG A 1 219 ? 10.353 -13.419 1.876 1.00 84.25 219 ARG A C 1
ATOM 1761 O O . ARG A 1 219 ? 11.069 -14.364 1.597 1.00 84.25 219 ARG A O 1
ATOM 1768 N N . ILE A 1 220 ? 9.080 -13.304 1.502 1.00 84.75 220 ILE A N 1
ATOM 1769 C CA . ILE A 1 220 ? 8.459 -14.203 0.531 1.00 84.75 220 ILE A CA 1
ATOM 1770 C C . ILE A 1 220 ? 8.688 -13.652 -0.877 1.00 84.75 220 ILE A C 1
ATOM 1772 O O . ILE A 1 220 ? 8.371 -12.488 -1.156 1.00 84.75 220 ILE A O 1
ATOM 1776 N N . ARG A 1 221 ? 9.217 -14.494 -1.763 1.00 81.75 221 ARG A N 1
ATOM 1777 C CA . ARG A 1 221 ? 9.106 -14.355 -3.217 1.00 81.75 221 ARG A CA 1
ATOM 1778 C C . ARG A 1 221 ? 7.625 -14.401 -3.609 1.00 81.75 221 ARG A C 1
ATOM 1780 O O . ARG A 1 221 ? 6.803 -15.015 -2.937 1.00 81.75 221 ARG A O 1
ATOM 1787 N N . ARG A 1 222 ? 7.254 -13.753 -4.709 1.00 76.19 222 ARG A N 1
ATOM 1788 C CA . ARG A 1 222 ? 5.956 -14.052 -5.334 1.00 76.19 222 ARG A CA 1
ATOM 1789 C C . ARG A 1 222 ? 6.147 -15.302 -6.175 1.00 76.19 222 ARG A C 1
ATOM 1791 O O . ARG A 1 222 ? 7.210 -15.448 -6.777 1.00 76.19 222 ARG A O 1
ATOM 1798 N N . HIS A 1 223 ? 5.156 -16.182 -6.171 1.00 72.56 223 HIS A N 1
ATOM 1799 C CA . HIS A 1 223 ? 5.169 -17.341 -7.051 1.00 72.56 223 HIS A CA 1
ATOM 1800 C C . HIS A 1 223 ? 5.153 -16.874 -8.514 1.00 72.56 223 HIS A C 1
ATOM 1802 O O . HIS A 1 223 ? 4.676 -15.767 -8.807 1.00 72.56 223 HIS A O 1
ATOM 1808 N N . ASP A 1 224 ? 5.657 -17.707 -9.426 1.00 62.59 224 ASP A N 1
ATOM 1809 C CA . ASP A 1 224 ? 5.448 -17.475 -10.854 1.00 62.59 224 ASP A CA 1
ATOM 1810 C C . ASP A 1 224 ? 3.937 -17.388 -11.122 1.00 62.59 224 ASP A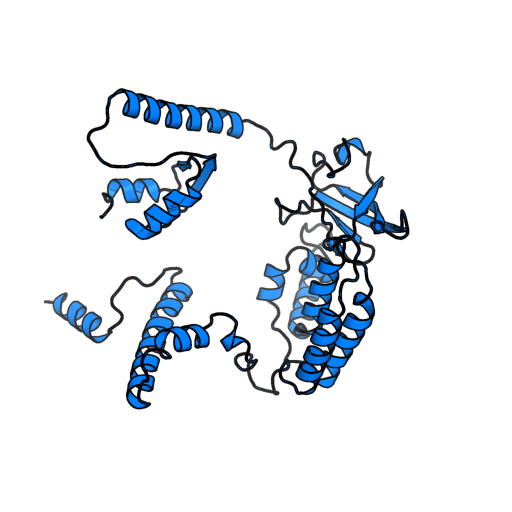 C 1
ATOM 1812 O O . ASP A 1 224 ? 3.126 -18.051 -10.470 1.00 62.59 224 ASP A O 1
ATOM 1816 N N . SER A 1 225 ? 3.537 -16.468 -11.999 1.00 61.47 225 SER A N 1
ATOM 1817 C CA . SER A 1 225 ? 2.144 -16.015 -12.034 1.00 61.47 225 SER A CA 1
ATOM 1818 C C . SER A 1 225 ? 1.180 -17.164 -12.372 1.00 61.47 225 SER A C 1
ATOM 1820 O O . SER A 1 225 ? 1.434 -17.865 -13.354 1.00 61.47 225 SER A O 1
ATOM 1822 N N . PRO A 1 226 ? 0.048 -17.322 -11.650 1.00 68.06 226 PRO A N 1
ATOM 1823 C CA . PRO A 1 226 ? -0.958 -18.320 -12.006 1.00 68.06 226 PRO A CA 1
ATOM 1824 C C . PRO A 1 226 ? -1.477 -18.100 -13.430 1.00 68.06 226 PRO A C 1
ATOM 1826 O O . PRO A 1 226 ? -1.348 -17.000 -14.000 1.00 68.06 226 PRO A O 1
ATOM 1829 N N . GLN A 1 227 ? -2.067 -19.140 -14.020 1.00 78.00 227 GLN A N 1
ATOM 1830 C CA . GLN A 1 227 ? -2.471 -19.092 -15.420 1.00 78.00 227 GLN A CA 1
ATOM 1831 C C . GLN A 1 227 ? -3.480 -17.952 -15.648 1.00 78.00 227 GLN A C 1
ATOM 1833 O O . GLN A 1 227 ? -4.324 -17.699 -14.784 1.00 78.00 227 GLN A O 1
ATOM 1838 N N . PRO A 1 228 ? -3.459 -17.279 -16.817 1.00 82.50 228 PRO A N 1
ATOM 1839 C CA . PRO A 1 228 ? -4.352 -16.155 -17.125 1.00 82.50 228 PRO A CA 1
ATOM 1840 C C . PRO A 1 228 ? -5.836 -16.411 -16.802 1.00 82.50 228 PRO A C 1
ATOM 1842 O O . PRO A 1 228 ? -6.543 -15.525 -16.322 1.00 82.50 228 PRO A O 1
ATOM 1845 N N . VAL A 1 229 ? -6.297 -17.648 -17.016 1.00 84.56 229 VAL A N 1
ATOM 1846 C CA . VAL A 1 229 ? -7.672 -18.099 -16.746 1.00 84.56 229 VAL A CA 1
ATOM 1847 C C . VAL A 1 229 ? -7.965 -18.245 -15.247 1.00 84.56 229 VAL A C 1
ATOM 1849 O O . VAL A 1 229 ? -9.068 -17.914 -14.809 1.00 84.56 229 VAL A O 1
ATOM 1852 N N . GLU A 1 230 ? -6.996 -18.709 -14.456 1.00 84.88 230 GLU A N 1
ATOM 1853 C CA . GLU A 1 230 ? -7.118 -18.904 -13.004 1.00 84.88 230 GLU A CA 1
ATOM 1854 C C . GLU A 1 230 ? -7.235 -17.541 -12.309 1.00 84.88 230 GLU A C 1
ATOM 1856 O O . GLU A 1 230 ? -8.233 -17.274 -11.637 1.00 84.88 230 GLU A O 1
ATOM 1861 N N . VAL A 1 231 ? -6.296 -16.626 -12.591 1.00 85.69 231 VAL A N 1
ATOM 1862 C CA . VAL A 1 231 ? -6.309 -15.248 -12.063 1.00 85.69 231 VAL A CA 1
ATOM 1863 C C . VAL A 1 231 ? -7.593 -14.520 -12.467 1.00 85.69 231 VAL A C 1
ATOM 1865 O O . VAL A 1 231 ? -8.234 -13.877 -11.635 1.00 85.69 231 VAL A O 1
ATOM 1868 N N . ALA A 1 232 ? -8.018 -14.640 -13.730 1.00 89.12 232 ALA A N 1
ATOM 1869 C CA . ALA A 1 232 ? -9.259 -14.022 -14.190 1.00 89.12 232 ALA A CA 1
ATOM 1870 C C . ALA A 1 232 ? -10.504 -14.601 -13.492 1.00 89.12 232 ALA A C 1
ATOM 1872 O O . ALA A 1 232 ? -11.446 -13.856 -13.233 1.00 89.12 232 ALA A O 1
ATOM 1873 N N . THR A 1 233 ? -10.517 -15.896 -13.164 1.00 90.19 233 THR A N 1
ATOM 1874 C CA . THR A 1 233 ? -11.620 -16.545 -12.435 1.00 90.19 233 THR A CA 1
ATOM 1875 C C . THR A 1 233 ? -11.688 -16.087 -10.976 1.00 90.19 233 THR A C 1
ATOM 1877 O O . THR A 1 233 ? -12.770 -15.734 -10.502 1.00 90.19 233 THR A O 1
ATOM 1880 N N . GLU A 1 234 ? -10.555 -16.010 -10.272 1.00 88.75 234 GLU A N 1
ATOM 1881 C CA . GLU A 1 234 ? -10.519 -15.491 -8.897 1.00 88.75 234 GLU A CA 1
ATOM 1882 C C . GLU A 1 234 ? -10.934 -14.016 -8.829 1.00 88.75 234 GLU A C 1
ATOM 1884 O O . GLU A 1 234 ? -11.742 -13.623 -7.982 1.00 88.75 234 GLU A O 1
ATOM 1889 N N . VAL A 1 235 ? -10.426 -13.190 -9.750 1.00 90.81 235 VAL A N 1
ATOM 1890 C CA . VAL A 1 235 ? -10.772 -11.766 -9.809 1.00 90.81 235 VAL A CA 1
ATOM 1891 C C . VAL A 1 235 ? -12.229 -11.558 -10.246 1.00 90.81 235 VAL A C 1
ATOM 1893 O O . VAL A 1 235 ? -12.879 -10.659 -9.717 1.00 90.81 235 VAL A O 1
ATOM 1896 N N . GLN A 1 236 ? -12.789 -12.408 -11.117 1.00 92.94 236 GLN A 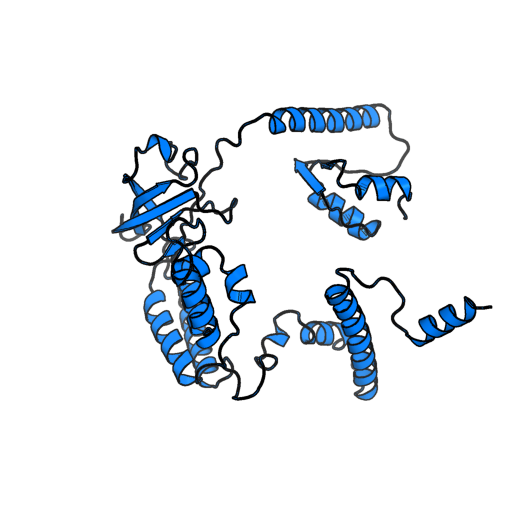N 1
ATOM 1897 C CA . GLN A 1 236 ? -14.222 -12.409 -11.447 1.00 92.94 236 GLN A CA 1
ATOM 1898 C C . GLN A 1 236 ? -15.066 -12.686 -10.196 1.00 92.94 236 GLN A C 1
ATOM 1900 O O . GLN A 1 236 ? -15.913 -11.867 -9.846 1.00 92.94 236 GLN A O 1
ATOM 1905 N N . ALA A 1 237 ? -14.787 -13.771 -9.464 1.00 91.06 237 ALA A N 1
ATOM 1906 C CA . ALA A 1 237 ? -15.507 -14.111 -8.235 1.00 91.06 237 ALA A CA 1
ATOM 1907 C C . ALA A 1 237 ? -15.393 -13.007 -7.166 1.00 91.06 237 ALA A C 1
ATOM 1909 O O . ALA A 1 237 ? -16.358 -12.705 -6.453 1.00 91.06 237 ALA A O 1
ATOM 1910 N N . LEU A 1 238 ? -14.233 -12.347 -7.082 1.00 90.31 238 LEU A N 1
ATOM 1911 C CA . LEU A 1 238 ? -14.043 -11.182 -6.226 1.00 90.31 238 LEU A CA 1
ATOM 1912 C C . LEU A 1 238 ? -14.892 -9.988 -6.683 1.00 90.31 238 LEU A C 1
ATOM 1914 O O . LEU A 1 238 ? -15.535 -9.336 -5.859 1.00 90.31 238 LEU A O 1
ATOM 1918 N N . PHE A 1 239 ? -14.902 -9.684 -7.980 1.00 92.00 239 PHE A N 1
ATOM 1919 C CA . PHE A 1 239 ? -15.698 -8.592 -8.532 1.00 92.00 239 PHE A CA 1
ATOM 1920 C C . PHE A 1 239 ? -17.190 -8.850 -8.310 1.00 92.00 239 PHE A C 1
ATOM 1922 O O . PHE A 1 239 ? -17.877 -7.945 -7.844 1.00 92.00 239 PHE A O 1
ATOM 1929 N N . ASP A 1 240 ? -17.674 -10.076 -8.507 1.00 89.69 240 ASP A N 1
ATOM 1930 C CA . ASP A 1 240 ? -19.074 -10.428 -8.265 1.00 89.69 240 ASP A CA 1
ATOM 1931 C C . ASP A 1 240 ? -19.468 -10.335 -6.787 1.00 89.69 240 ASP A C 1
ATOM 1933 O O . ASP A 1 240 ? -20.548 -9.835 -6.473 1.00 89.69 240 ASP A O 1
ATOM 1937 N N . THR A 1 241 ? -18.567 -10.708 -5.873 1.00 86.69 241 THR A N 1
ATOM 1938 C CA . THR A 1 241 ? -18.781 -10.573 -4.421 1.00 86.69 241 THR A CA 1
ATOM 1939 C C . THR A 1 241 ? -18.859 -9.104 -3.974 1.00 86.69 241 THR A C 1
ATOM 1941 O O . THR A 1 241 ? -19.662 -8.753 -3.107 1.00 86.69 241 THR A O 1
ATOM 1944 N N . TYR A 1 242 ? -18.023 -8.222 -4.537 1.00 83.50 242 TYR A N 1
ATOM 1945 C CA . TYR A 1 242 ? -17.848 -6.855 -4.023 1.00 83.50 242 TYR A CA 1
ATOM 1946 C C . TYR A 1 242 ? -18.492 -5.742 -4.866 1.00 83.50 242 TYR A C 1
ATOM 1948 O O . TYR A 1 242 ? -18.635 -4.635 -4.347 1.00 83.50 242 TYR A O 1
ATOM 1956 N N . GLN A 1 243 ? -18.922 -5.987 -6.109 1.00 82.94 243 GLN A N 1
ATOM 1957 C CA . GLN A 1 243 ? -19.424 -4.938 -7.015 1.00 82.94 243 GLN A CA 1
ATOM 1958 C C . GLN A 1 243 ? -20.585 -4.115 -6.433 1.00 82.94 243 GLN A C 1
ATOM 1960 O O . GLN A 1 243 ? -20.577 -2.884 -6.520 1.00 82.94 243 GLN A O 1
ATOM 1965 N N . ASP A 1 244 ? -21.549 -4.786 -5.797 1.00 81.88 244 ASP A N 1
ATOM 1966 C CA . ASP A 1 244 ? -22.761 -4.175 -5.235 1.00 81.88 244 ASP A CA 1
ATOM 1967 C C . ASP A 1 244 ? -22.679 -3.959 -3.710 1.00 81.88 244 ASP A C 1
ATOM 1969 O O . ASP A 1 244 ? -23.605 -3.422 -3.096 1.00 81.88 244 ASP A O 1
ATOM 1973 N N . SER A 1 245 ? -21.534 -4.288 -3.094 1.00 76.75 245 SER A N 1
ATOM 1974 C CA . SER A 1 245 ? -21.230 -3.900 -1.710 1.00 76.75 245 SER A CA 1
ATOM 1975 C C . SER A 1 245 ? -21.194 -2.374 -1.590 1.00 76.75 245 SER A C 1
ATOM 1977 O O . SER A 1 245 ? -20.574 -1.691 -2.404 1.00 76.75 245 SER A O 1
ATOM 1979 N N . LYS A 1 246 ? -21.836 -1.802 -0.565 1.00 68.94 246 LYS A N 1
ATOM 1980 C CA . LYS A 1 246 ? -21.925 -0.340 -0.407 1.00 68.94 246 LYS A CA 1
ATOM 1981 C C . LYS A 1 246 ? -20.604 0.251 0.094 1.00 68.94 246 LYS A C 1
ATOM 1983 O O . LYS A 1 246 ? -20.095 -0.122 1.150 1.00 68.94 246 LYS A O 1
ATOM 1988 N N . CYS A 1 247 ? -20.064 1.224 -0.633 1.00 60.47 247 CYS A N 1
ATOM 1989 C CA . CYS A 1 247 ? -18.843 1.920 -0.255 1.00 60.47 247 CYS A CA 1
ATOM 1990 C C . CYS A 1 247 ? -19.120 2.971 0.833 1.00 60.47 247 CYS A C 1
ATOM 1992 O O . CYS A 1 247 ? -19.814 3.963 0.596 1.00 60.47 247 CYS A O 1
ATOM 1994 N N . ALA A 1 248 ? -18.518 2.788 2.012 1.00 55.16 248 ALA A N 1
ATOM 1995 C CA . ALA A 1 248 ? -18.593 3.744 3.121 1.00 55.16 248 ALA A CA 1
ATOM 1996 C C . ALA A 1 248 ? -18.014 5.132 2.776 1.00 55.16 248 ALA A C 1
ATOM 1998 O O . ALA A 1 248 ? -18.496 6.136 3.291 1.00 55.16 248 ALA A O 1
ATOM 1999 N N . ILE A 1 249 ? -17.016 5.204 1.885 1.00 56.78 249 ILE A N 1
ATOM 2000 C CA . ILE A 1 249 ? -16.410 6.472 1.440 1.00 56.78 249 ILE A CA 1
ATOM 2001 C C . ILE A 1 249 ? -17.344 7.195 0.455 1.00 56.78 249 ILE A C 1
ATOM 2003 O O . ILE A 1 249 ? -17.563 8.396 0.577 1.00 56.78 249 ILE A O 1
ATOM 2007 N N . SER A 1 250 ? -17.956 6.461 -0.479 1.00 56.50 250 SER A N 1
ATOM 2008 C CA . SER A 1 250 ? -18.842 7.000 -1.525 1.00 56.50 250 SER A CA 1
ATOM 2009 C C . SER A 1 250 ? -20.290 7.217 -1.051 1.00 56.50 250 SER A C 1
ATOM 2011 O O . SER A 1 250 ? -21.229 7.063 -1.829 1.00 56.50 250 SER A O 1
ATOM 2013 N N . GLY A 1 251 ? -20.501 7.506 0.238 1.00 58.88 251 GLY A N 1
ATOM 2014 C CA . GLY A 1 251 ? -21.825 7.810 0.798 1.00 58.88 251 GLY A CA 1
ATOM 2015 C C . GLY A 1 251 ? -22.849 6.665 0.747 1.00 58.88 251 GLY A C 1
ATOM 2016 O O . GLY A 1 251 ? -24.047 6.922 0.831 1.00 58.88 251 GLY A O 1
ATOM 2017 N N . GLY A 1 252 ? -22.415 5.408 0.602 1.00 63.16 252 GLY A N 1
ATOM 2018 C CA . GLY A 1 252 ? -23.309 4.249 0.498 1.00 63.16 252 GLY A CA 1
ATOM 2019 C C . GLY A 1 252 ? -23.776 3.903 -0.923 1.00 63.16 252 GLY A C 1
ATOM 2020 O O . GLY A 1 252 ? -24.648 3.044 -1.071 1.00 63.16 252 GLY A O 1
ATOM 2021 N N . LEU A 1 253 ? -23.196 4.524 -1.958 1.00 70.31 253 LEU A N 1
ATOM 2022 C CA . LEU A 1 253 ? -23.260 4.019 -3.337 1.00 70.31 253 LEU A CA 1
ATOM 2023 C C . LEU A 1 253 ? -22.592 2.627 -3.448 1.00 70.31 253 LEU A C 1
ATOM 2025 O O . LEU A 1 253 ? -21.738 2.308 -2.615 1.00 70.31 253 LEU A O 1
ATOM 2029 N N . PRO A 1 254 ? -22.929 1.807 -4.465 1.00 77.94 254 PRO A N 1
ATOM 2030 C CA . PRO A 1 254 ? -22.178 0.591 -4.786 1.00 77.94 254 PRO A CA 1
ATOM 2031 C C . PRO A 1 254 ? -20.680 0.870 -4.952 1.00 77.94 254 PRO A C 1
ATOM 2033 O O . PRO A 1 254 ? -20.294 1.944 -5.417 1.00 77.94 254 PRO A O 1
ATOM 2036 N N . LEU A 1 255 ? -19.833 -0.095 -4.589 1.00 76.38 255 LEU A N 1
ATOM 2037 C CA . LEU A 1 255 ? -18.385 -0.004 -4.773 1.00 76.38 255 LEU A CA 1
ATOM 2038 C C . LEU A 1 255 ? -18.029 0.146 -6.257 1.00 76.38 255 LEU A C 1
ATOM 2040 O O . LEU A 1 255 ? -17.106 0.888 -6.592 1.00 76.38 255 LEU A O 1
ATOM 2044 N N . PHE A 1 256 ? -18.766 -0.535 -7.142 1.00 84.50 256 PHE A N 1
ATOM 2045 C CA . PHE A 1 256 ? -18.619 -0.412 -8.587 1.00 84.50 256 PHE A CA 1
ATOM 2046 C C . PHE A 1 256 ? -19.812 0.369 -9.164 1.00 84.50 256 PHE A C 1
ATOM 2048 O O . PHE A 1 256 ? -20.907 -0.169 -9.330 1.00 84.50 256 PHE A O 1
ATOM 2055 N N . ASP A 1 257 ? -19.597 1.638 -9.525 1.00 85.56 257 ASP A N 1
ATOM 2056 C CA . ASP A 1 257 ? -20.554 2.386 -10.348 1.00 85.56 257 ASP A CA 1
ATOM 2057 C C . ASP A 1 257 ? -20.644 1.827 -11.792 1.00 85.56 257 ASP A C 1
ATOM 2059 O O . ASP A 1 257 ? -19.906 0.918 -12.182 1.00 85.56 257 ASP A O 1
ATOM 2063 N N . LYS A 1 258 ? -21.543 2.374 -12.625 1.00 86.94 258 LYS A N 1
ATOM 2064 C CA . LYS A 1 258 ? -21.743 1.911 -14.017 1.00 86.94 258 LYS A CA 1
ATOM 2065 C C . LYS A 1 258 ? -20.476 1.983 -14.889 1.00 86.94 258 LYS A C 1
ATOM 2067 O O . LYS A 1 258 ? -20.328 1.177 -15.806 1.00 86.94 258 LYS A O 1
ATOM 2072 N N . ARG A 1 259 ? -19.570 2.931 -14.629 1.00 87.12 259 ARG A N 1
ATOM 2073 C CA . ARG A 1 259 ? -18.270 3.056 -15.304 1.00 87.12 259 ARG A CA 1
ATOM 2074 C C . ARG A 1 259 ? -17.280 2.043 -14.734 1.00 87.12 259 ARG A C 1
ATOM 2076 O O . ARG A 1 259 ? -16.604 1.384 -15.518 1.00 87.12 259 ARG A O 1
ATOM 2083 N N . CYS A 1 260 ? -17.232 1.870 -13.414 1.00 86.25 260 CYS A N 1
ATOM 2084 C CA . CYS A 1 260 ? -16.407 0.852 -12.763 1.00 86.25 260 CYS A CA 1
ATOM 2085 C C . CYS A 1 260 ? -16.772 -0.566 -13.219 1.00 86.25 260 CYS A C 1
ATOM 2087 O O . CYS A 1 260 ? -15.862 -1.323 -13.530 1.00 86.25 260 CYS A O 1
ATOM 2089 N N . LYS A 1 261 ? -18.063 -0.915 -13.353 1.00 89.75 261 LYS A N 1
ATOM 2090 C CA . LYS A 1 261 ? -18.474 -2.228 -13.890 1.00 89.75 261 LYS A CA 1
ATOM 2091 C C . LYS A 1 261 ? -17.976 -2.443 -15.328 1.00 89.75 261 LYS A C 1
ATOM 2093 O O . LYS A 1 261 ? -17.442 -3.506 -15.617 1.00 89.75 261 LYS A O 1
ATOM 2098 N N . LYS A 1 262 ? -18.034 -1.424 -16.201 1.00 90.81 262 LYS A N 1
ATOM 2099 C CA . LYS A 1 262 ? -17.438 -1.510 -17.552 1.00 90.81 262 LYS A CA 1
ATOM 2100 C C . LYS A 1 262 ? -15.912 -1.676 -17.507 1.00 90.81 262 LYS A C 1
ATOM 2102 O O . LYS A 1 262 ? -15.378 -2.542 -18.185 1.00 90.81 262 LYS A O 1
ATOM 2107 N N . VAL A 1 263 ? -15.210 -0.882 -16.693 1.00 89.50 263 VAL A N 1
ATOM 2108 C CA . VAL A 1 263 ? -13.748 -0.998 -16.528 1.00 89.50 263 VAL A CA 1
ATOM 2109 C C . VAL A 1 263 ? -13.360 -2.374 -15.975 1.00 89.50 263 VAL A C 1
ATOM 2111 O O . VAL A 1 263 ? -12.380 -2.947 -16.432 1.00 89.50 263 VAL A O 1
ATOM 2114 N N . ALA A 1 264 ? -14.144 -2.932 -15.052 1.00 90.94 264 ALA A N 1
ATOM 2115 C CA . ALA A 1 264 ? -13.943 -4.268 -14.507 1.00 90.94 264 ALA A CA 1
ATOM 2116 C C . ALA A 1 264 ? -14.045 -5.360 -15.588 1.00 90.94 264 ALA A C 1
ATOM 2118 O O . ALA A 1 264 ? -13.174 -6.224 -15.642 1.00 90.94 264 ALA A O 1
ATOM 2119 N N . SER A 1 265 ? -15.033 -5.287 -16.491 1.00 91.12 265 SER A N 1
ATOM 2120 C CA . SER A 1 265 ? -15.130 -6.197 -17.644 1.00 91.12 265 SER A CA 1
ATOM 2121 C C . SER A 1 265 ? -13.890 -6.126 -18.542 1.00 91.12 265 SER A C 1
ATOM 2123 O O . SER A 1 265 ? -13.301 -7.160 -18.839 1.00 91.12 265 SER A O 1
ATOM 2125 N N . ASN A 1 266 ? -13.447 -4.915 -18.903 1.00 90.81 266 ASN A N 1
ATOM 2126 C CA . ASN A 1 266 ? -12.223 -4.706 -19.684 1.00 90.81 266 ASN A CA 1
ATOM 2127 C C . ASN A 1 266 ? -10.968 -5.251 -18.968 1.00 90.81 266 ASN A C 1
ATOM 2129 O O . ASN A 1 266 ? -10.115 -5.864 -19.597 1.00 90.81 266 ASN A O 1
ATOM 2133 N N . VAL A 1 267 ? -10.850 -5.065 -17.649 1.00 89.38 267 VAL A N 1
ATOM 2134 C CA . VAL A 1 267 ? -9.721 -5.589 -16.856 1.00 89.38 267 VAL A CA 1
ATOM 2135 C C . VAL A 1 267 ? -9.702 -7.122 -16.845 1.00 89.38 267 VAL A C 1
ATOM 2137 O O . VAL A 1 267 ? -8.633 -7.712 -16.969 1.00 89.38 267 VAL A O 1
ATOM 2140 N N . LEU A 1 268 ? -10.867 -7.769 -16.749 1.00 91.00 268 LEU A N 1
ATOM 2141 C CA . LEU A 1 268 ? -10.999 -9.230 -16.807 1.00 91.00 268 LEU A CA 1
ATOM 2142 C C . LEU A 1 268 ? -10.699 -9.807 -18.199 1.00 91.00 268 LEU A C 1
ATOM 2144 O O . LEU A 1 268 ? -10.208 -10.928 -18.300 1.00 91.00 268 LEU A O 1
ATOM 2148 N N . GLU A 1 269 ? -10.985 -9.059 -19.263 1.00 89.06 269 GLU A N 1
ATOM 2149 C CA . GLU A 1 269 ? -10.594 -9.386 -20.640 1.00 89.06 269 GLU A CA 1
ATOM 2150 C C . GLU A 1 269 ? -9.061 -9.354 -20.772 1.00 89.06 269 GLU A C 1
ATOM 2152 O O . GLU A 1 269 ? -8.448 -10.385 -21.038 1.00 89.06 269 GLU A O 1
ATOM 2157 N N . THR A 1 270 ? -8.434 -8.241 -20.376 1.00 85.69 270 THR A N 1
ATOM 2158 C CA . THR A 1 270 ? -6.969 -8.069 -20.310 1.00 85.69 270 THR A CA 1
ATOM 2159 C C . THR A 1 270 ? -6.259 -9.099 -19.415 1.00 85.69 270 THR A C 1
ATOM 2161 O O . THR A 1 270 ? -5.116 -9.474 -19.683 1.00 85.69 270 THR A O 1
ATOM 2164 N N . MET A 1 271 ? -6.914 -9.607 -18.365 1.00 87.31 271 MET A N 1
ATOM 2165 C CA . MET A 1 271 ? -6.401 -10.730 -17.565 1.00 87.31 271 MET A CA 1
ATOM 2166 C C . MET A 1 271 ? -6.414 -12.050 -18.343 1.00 87.31 271 MET A C 1
ATOM 2168 O O . MET A 1 271 ? -5.408 -12.752 -18.328 1.00 87.31 271 MET A O 1
ATOM 2172 N N . LYS A 1 272 ? -7.505 -12.370 -19.053 1.00 87.00 272 LYS A N 1
ATOM 2173 C CA . LYS A 1 272 ? -7.636 -13.597 -19.867 1.00 87.00 272 LYS A CA 1
ATOM 2174 C C . LYS A 1 272 ? -6.676 -13.615 -21.057 1.00 87.00 272 LYS A C 1
ATOM 2176 O O . LYS A 1 272 ? -6.158 -14.673 -21.394 1.00 87.00 272 LYS A O 1
ATOM 2181 N N . GLU A 1 273 ? -6.394 -12.449 -21.637 1.00 84.00 273 GLU A N 1
ATOM 2182 C CA . GLU A 1 273 ? -5.360 -12.241 -22.666 1.00 84.00 273 GLU A CA 1
ATOM 2183 C C . GLU A 1 273 ? -3.925 -12.448 -22.134 1.00 84.00 273 GLU A C 1
ATOM 2185 O O . GLU A 1 273 ? -2.964 -12.445 -22.900 1.00 84.00 273 GLU A O 1
ATOM 2190 N N . GLY A 1 274 ? -3.756 -12.632 -20.819 1.00 79.75 274 GLY A N 1
ATOM 2191 C CA . GLY A 1 274 ? -2.468 -12.893 -20.182 1.00 79.75 274 GLY A CA 1
ATOM 2192 C C . GLY A 1 274 ? -1.625 -11.650 -19.912 1.00 79.75 274 GLY A C 1
ATOM 2193 O O . GLY A 1 274 ? -0.556 -11.778 -19.332 1.00 79.75 274 GLY A O 1
ATOM 2194 N N . HIS A 1 275 ? -2.101 -10.441 -20.228 1.00 77.31 275 HIS A N 1
ATOM 2195 C CA . HIS A 1 275 ? -1.352 -9.192 -20.017 1.00 77.31 275 HIS A CA 1
ATOM 2196 C C . HIS A 1 275 ? -1.042 -8.870 -18.541 1.00 77.31 275 HIS A C 1
ATOM 2198 O O . HIS A 1 275 ? -0.238 -7.981 -18.263 1.00 77.31 275 HIS A O 1
ATOM 2204 N N . VAL A 1 276 ? -1.679 -9.571 -17.597 1.00 75.44 276 VAL A N 1
ATOM 2205 C CA . VAL A 1 276 ? -1.467 -9.416 -16.147 1.00 75.44 276 VAL A CA 1
ATOM 2206 C C . VAL A 1 276 ? -0.597 -10.537 -15.556 1.00 75.44 276 VAL A C 1
ATOM 2208 O O . VAL A 1 276 ? -0.014 -10.326 -14.490 1.00 75.44 276 VAL A O 1
ATOM 2211 N N . SER A 1 277 ? -0.453 -11.678 -16.242 1.00 73.69 277 SER A N 1
ATOM 2212 C CA . SER A 1 277 ? 0.413 -12.794 -15.830 1.00 73.69 277 SER A CA 1
ATOM 2213 C C . SER A 1 277 ? 1.787 -12.717 -16.504 1.00 73.69 277 SER A C 1
ATOM 2215 O O . SER A 1 277 ? 1.928 -12.204 -17.612 1.00 73.69 277 SER A O 1
ATOM 2217 N N . ASP A 1 278 ? 2.818 -13.245 -15.845 1.00 68.88 278 ASP A N 1
ATOM 2218 C CA . ASP A 1 278 ? 4.128 -13.441 -16.474 1.00 68.88 278 ASP A CA 1
ATOM 2219 C C . ASP A 1 278 ? 4.135 -14.741 -17.299 1.00 68.88 278 ASP A C 1
ATOM 2221 O O . ASP A 1 278 ? 3.558 -15.738 -16.855 1.00 68.88 278 ASP A O 1
ATOM 2225 N N . PRO A 1 279 ? 4.787 -14.779 -18.476 1.00 67.62 279 PRO A N 1
ATOM 2226 C CA . PRO A 1 279 ? 5.021 -16.031 -19.184 1.00 67.62 279 PRO A CA 1
ATOM 2227 C C . PRO A 1 279 ? 6.064 -16.889 -18.436 1.00 67.62 279 PRO A C 1
ATOM 2229 O O . PRO A 1 279 ? 7.002 -16.341 -17.847 1.00 67.62 279 PRO A O 1
ATOM 2232 N N . PRO A 1 280 ? 5.937 -18.230 -18.457 1.00 67.19 280 PRO A N 1
ATOM 2233 C CA . PRO A 1 280 ? 6.745 -19.120 -17.625 1.00 67.19 280 PRO A CA 1
ATOM 2234 C C . PRO A 1 280 ? 8.248 -18.971 -17.898 1.00 67.19 280 PRO A C 1
ATOM 2236 O O . PRO A 1 280 ? 8.688 -18.942 -19.048 1.00 67.19 280 PRO A O 1
ATOM 2239 N N . GLY A 1 281 ? 9.038 -18.880 -16.825 1.00 63.09 281 GLY A N 1
ATOM 2240 C CA . GLY A 1 281 ? 10.489 -18.681 -16.888 1.00 63.09 281 GLY A CA 1
ATOM 2241 C C . GLY A 1 281 ? 10.946 -17.241 -17.170 1.00 63.09 281 GLY A C 1
ATOM 2242 O O . GLY A 1 281 ? 12.151 -17.010 -17.283 1.00 63.09 281 GLY A O 1
ATOM 2243 N N . VAL A 1 282 ? 10.035 -16.263 -17.268 1.00 58.59 282 VAL A N 1
ATOM 2244 C CA . VAL A 1 282 ? 10.377 -14.849 -17.501 1.00 58.59 282 VAL A CA 1
ATOM 2245 C C . VAL A 1 282 ? 10.119 -14.008 -16.251 1.00 58.59 282 VAL A C 1
ATOM 2247 O O . VAL A 1 282 ? 8.987 -13.795 -15.830 1.00 58.59 282 VAL A O 1
ATOM 2250 N N . CYS A 1 283 ? 11.191 -13.464 -15.679 1.00 52.25 283 CYS A N 1
ATOM 2251 C CA . CYS A 1 283 ? 11.118 -12.587 -14.514 1.00 52.25 283 CYS A CA 1
ATOM 2252 C C . CYS A 1 283 ? 10.411 -11.254 -14.831 1.00 52.25 283 CYS A C 1
ATOM 2254 O O . CYS A 1 283 ? 10.952 -10.458 -15.600 1.00 52.25 283 CYS A O 1
ATOM 2256 N N . TRP A 1 284 ? 9.262 -11.029 -14.174 1.00 50.59 284 TRP A N 1
ATOM 2257 C CA . TRP A 1 284 ? 8.593 -9.802 -13.664 1.00 50.59 284 TRP A CA 1
ATOM 2258 C C . TRP A 1 284 ? 8.712 -8.431 -14.372 1.00 50.59 284 TRP A C 1
ATOM 2260 O O . TRP A 1 284 ? 7.794 -7.614 -14.298 1.00 50.59 284 TRP A O 1
ATOM 2270 N N . CYS A 1 285 ? 9.810 -8.122 -15.055 1.00 50.88 285 CYS A N 1
ATOM 2271 C CA . CYS A 1 285 ? 10.059 -6.855 -15.743 1.00 50.88 285 CYS A CA 1
ATOM 2272 C C . CYS A 1 285 ? 9.190 -6.641 -17.000 1.00 50.88 285 CYS A C 1
ATOM 2274 O O . CYS A 1 285 ? 9.250 -5.567 -17.600 1.00 50.88 285 CYS A O 1
ATOM 2276 N N . THR A 1 286 ? 8.409 -7.640 -17.421 1.00 50.91 286 THR A N 1
ATOM 2277 C CA . THR A 1 286 ? 7.648 -7.661 -18.682 1.00 50.91 286 THR A CA 1
ATOM 2278 C C . THR A 1 286 ? 6.202 -7.168 -18.592 1.00 50.91 286 THR A C 1
ATOM 2280 O O . THR A 1 286 ? 5.634 -6.865 -19.638 1.00 50.91 286 THR A O 1
ATOM 2283 N N . ARG A 1 287 ? 5.607 -7.021 -17.395 1.00 52.16 287 ARG A N 1
ATOM 2284 C CA . ARG A 1 287 ? 4.156 -6.761 -17.177 1.00 52.16 287 ARG A CA 1
ATOM 2285 C C . ARG A 1 287 ? 3.586 -5.420 -17.701 1.00 52.16 287 ARG A C 1
ATOM 2287 O O . ARG A 1 287 ? 2.514 -4.998 -17.282 1.00 52.16 287 ARG A O 1
ATOM 2294 N N . GLY A 1 288 ? 4.289 -4.682 -18.565 1.00 46.75 288 GLY A N 1
ATOM 2295 C CA . GLY A 1 288 ? 3.819 -3.430 -19.192 1.00 46.75 288 GLY A CA 1
ATOM 2296 C C . GLY A 1 288 ? 3.671 -2.207 -18.265 1.00 46.75 288 GLY A C 1
ATOM 2297 O O . GLY A 1 288 ? 3.760 -1.068 -18.734 1.00 46.75 288 GLY A O 1
ATOM 2298 N N . THR A 1 289 ? 3.538 -2.411 -16.951 1.00 44.06 289 THR A N 1
ATOM 2299 C CA . THR A 1 289 ? 3.378 -1.370 -15.916 1.00 44.06 289 THR A CA 1
ATOM 2300 C C . THR A 1 289 ? 4.513 -0.345 -15.897 1.00 44.06 289 THR A C 1
ATOM 2302 O O . THR A 1 289 ? 4.288 0.804 -15.522 1.00 44.06 289 THR A O 1
ATOM 2305 N N . ASN A 1 290 ? 5.694 -0.703 -16.411 1.00 47.44 290 ASN A N 1
ATOM 2306 C CA . ASN A 1 290 ? 6.832 0.187 -16.669 1.00 47.44 290 ASN A CA 1
ATOM 2307 C C . ASN A 1 290 ? 6.460 1.526 -17.337 1.00 47.44 290 ASN A C 1
ATOM 2309 O O . ASN A 1 290 ? 7.061 2.560 -17.033 1.00 47.44 290 ASN A O 1
ATOM 2313 N N . SER A 1 291 ? 5.469 1.525 -18.233 1.00 43.12 291 SER A N 1
ATOM 2314 C CA . SER A 1 291 ? 4.979 2.730 -18.921 1.00 43.12 291 SER A CA 1
ATOM 2315 C C . SER A 1 291 ? 4.228 3.703 -17.994 1.00 43.12 291 SER A C 1
ATOM 2317 O O . SER A 1 291 ? 4.122 4.892 -18.297 1.00 43.12 291 SER A O 1
ATOM 2319 N N . ILE A 1 292 ? 3.724 3.208 -16.859 1.00 46.12 292 ILE A N 1
ATOM 2320 C CA . ILE A 1 292 ? 2.863 3.916 -15.901 1.00 46.12 292 ILE A CA 1
ATOM 2321 C C . ILE A 1 292 ? 3.616 4.221 -14.593 1.00 46.12 292 ILE A C 1
ATOM 2323 O O . ILE A 1 292 ? 3.529 5.336 -14.085 1.00 46.12 292 ILE A O 1
ATOM 2327 N N . GLU A 1 293 ? 4.403 3.276 -14.070 1.00 52.50 293 GLU A N 1
ATOM 2328 C CA . GLU A 1 293 ? 5.020 3.318 -12.727 1.00 52.50 293 GLU A CA 1
ATOM 2329 C C . GLU A 1 293 ? 6.193 4.306 -12.557 1.00 52.50 293 GLU A C 1
ATOM 2331 O O . GLU A 1 293 ? 6.871 4.308 -11.531 1.00 52.50 293 GLU A O 1
ATOM 2336 N N . GLY A 1 294 ? 6.476 5.159 -13.545 1.00 50.56 294 GLY A N 1
ATOM 2337 C CA . GLY A 1 294 ? 7.558 6.146 -13.437 1.00 50.56 294 GLY A CA 1
ATOM 2338 C C . GLY A 1 294 ? 8.971 5.541 -13.430 1.00 50.56 294 GLY A C 1
ATOM 2339 O O . GLY A 1 294 ? 9.924 6.227 -13.055 1.00 50.56 294 GLY A O 1
ATOM 2340 N N . SER A 1 295 ? 9.111 4.271 -13.836 1.00 59.41 295 SER A N 1
ATOM 2341 C CA . SER A 1 295 ? 10.364 3.508 -13.810 1.00 59.41 295 SER A CA 1
ATOM 2342 C C . SER A 1 295 ? 11.355 3.973 -14.896 1.00 59.41 295 SER A C 1
ATOM 2344 O O . SER A 1 295 ? 11.272 5.092 -15.421 1.00 59.41 295 SER A O 1
ATOM 2346 N N . VAL A 1 296 ? 12.325 3.124 -15.251 1.00 64.19 296 VAL A N 1
ATOM 2347 C CA . VAL A 1 296 ? 13.288 3.363 -16.340 1.00 64.19 296 VAL A CA 1
ATOM 2348 C C . VAL A 1 296 ? 12.588 3.841 -17.620 1.00 64.19 296 VAL A C 1
ATOM 2350 O O . VAL A 1 296 ? 13.034 4.811 -18.229 1.00 64.19 296 VAL A O 1
ATOM 2353 N N . HIS A 1 297 ? 11.445 3.249 -17.980 1.00 65.50 297 HIS A N 1
ATOM 2354 C CA . HIS A 1 297 ? 10.747 3.558 -19.230 1.00 65.50 297 HIS A CA 1
ATOM 2355 C C . HIS A 1 297 ? 10.161 4.974 -19.253 1.00 65.50 297 HIS A C 1
ATOM 2357 O O . HIS A 1 297 ? 10.383 5.695 -20.222 1.00 65.50 297 HIS A O 1
ATOM 2363 N N . GLN A 1 298 ? 9.492 5.439 -18.191 1.00 67.25 298 GLN A N 1
ATOM 2364 C CA . GLN A 1 298 ? 8.984 6.817 -18.183 1.00 67.25 298 GLN A CA 1
ATOM 2365 C C . GLN A 1 298 ? 10.121 7.852 -18.094 1.00 67.25 298 GLN A C 1
ATOM 2367 O O . GLN A 1 298 ? 9.997 8.953 -18.632 1.00 67.25 298 GLN A O 1
ATOM 2372 N N . ASN A 1 299 ? 11.256 7.501 -17.478 1.00 70.69 299 ASN A N 1
ATOM 2373 C CA . ASN A 1 299 ? 12.461 8.335 -17.498 1.00 70.69 299 ASN A CA 1
ATOM 2374 C C . ASN A 1 299 ? 13.112 8.401 -18.889 1.00 70.69 299 ASN A C 1
ATOM 2376 O O . ASN A 1 299 ? 13.614 9.461 -19.258 1.00 70.69 299 ASN A O 1
ATOM 2380 N N . ILE A 1 300 ? 13.069 7.316 -19.669 1.00 72.88 300 ILE A N 1
ATOM 2381 C CA . ILE A 1 300 ? 13.450 7.310 -21.088 1.00 72.88 300 ILE A CA 1
ATOM 2382 C C . ILE A 1 300 ? 12.461 8.168 -21.886 1.00 72.88 300 ILE A C 1
ATOM 2384 O O . ILE A 1 300 ? 12.876 9.152 -22.483 1.00 72.88 300 ILE A O 1
ATOM 2388 N N . VAL A 1 301 ? 11.151 7.914 -21.829 1.00 71.06 301 VAL A N 1
ATOM 2389 C CA . VAL A 1 301 ? 10.155 8.699 -22.590 1.00 71.06 301 VAL A CA 1
ATOM 2390 C C . VAL A 1 301 ? 10.289 10.205 -22.316 1.00 71.06 301 VAL A C 1
ATOM 2392 O O . VAL A 1 301 ? 10.406 10.981 -23.261 1.00 71.06 301 VAL A O 1
ATOM 2395 N N . ARG A 1 302 ? 10.401 10.629 -21.048 1.00 71.31 302 ARG A N 1
ATOM 2396 C CA . ARG A 1 302 ? 10.606 12.048 -20.681 1.00 71.31 302 ARG A CA 1
ATOM 2397 C C . ARG A 1 302 ? 11.934 12.648 -21.165 1.00 71.31 302 ARG A C 1
ATOM 2399 O O . ARG A 1 302 ? 12.008 13.863 -21.304 1.00 71.31 302 ARG A O 1
ATOM 2406 N N . LYS A 1 303 ? 12.979 11.840 -21.373 1.00 69.62 303 LYS A N 1
ATOM 2407 C CA . LYS A 1 303 ? 14.303 12.298 -21.838 1.00 69.62 303 LYS A CA 1
ATOM 2408 C C . LYS A 1 303 ? 14.507 12.199 -23.350 1.00 69.62 303 LYS A C 1
ATOM 2410 O O . LYS A 1 303 ? 15.414 12.848 -23.849 1.00 69.62 303 LYS A O 1
ATOM 2415 N N . PHE A 1 304 ? 13.728 11.378 -24.055 1.00 70.19 304 PHE A N 1
ATOM 2416 C CA . PHE A 1 304 ? 13.968 11.035 -25.462 1.00 70.19 304 PHE A CA 1
ATOM 2417 C C . PHE A 1 304 ? 12.861 11.548 -26.396 1.00 70.19 304 PHE A C 1
ATOM 2419 O O . PHE A 1 304 ? 13.167 11.963 -27.512 1.00 70.19 304 PHE A O 1
ATOM 2426 N N . ALA A 1 305 ? 11.594 11.581 -25.958 1.00 66.94 305 ALA A N 1
ATOM 2427 C CA . ALA A 1 305 ? 10.455 11.899 -26.832 1.00 66.94 305 ALA A CA 1
ATOM 2428 C C . ALA A 1 305 ? 10.502 13.317 -27.437 1.00 66.94 305 ALA A C 1
ATOM 2430 O O . ALA A 1 305 ? 9.935 13.549 -28.499 1.00 66.94 305 ALA A O 1
ATOM 2431 N N . SER A 1 306 ? 11.203 14.255 -26.795 1.00 70.94 306 SER A N 1
ATOM 2432 C CA . SER A 1 306 ? 11.389 15.628 -27.282 1.00 70.94 306 SER A CA 1
ATOM 2433 C C . SER A 1 306 ? 12.520 15.799 -28.304 1.00 70.94 306 SER A C 1
ATOM 2435 O O . SER A 1 306 ? 12.617 16.861 -28.907 1.00 70.94 306 SER A O 1
ATOM 2437 N N . PHE A 1 307 ? 13.406 14.811 -28.470 1.00 69.81 307 PHE A N 1
ATOM 2438 C CA . PHE A 1 307 ? 14.651 14.972 -29.239 1.00 69.81 307 PHE A CA 1
ATOM 2439 C C . PHE A 1 307 ? 14.585 14.445 -30.676 1.00 69.81 307 PHE A C 1
ATOM 2441 O O . PHE A 1 307 ? 15.539 14.648 -31.421 1.00 69.81 307 PHE A O 1
ATOM 2448 N N . ASN A 1 308 ? 13.496 13.763 -31.056 1.00 74.50 308 ASN A N 1
ATOM 2449 C CA . ASN A 1 308 ? 13.330 13.108 -32.363 1.00 74.50 308 ASN A CA 1
ATOM 2450 C C . ASN A 1 308 ? 14.582 12.299 -32.780 1.00 74.50 308 ASN A C 1
ATOM 2452 O O . ASN A 1 308 ? 15.080 12.400 -33.902 1.00 74.50 308 ASN A O 1
ATOM 2456 N N . ALA A 1 309 ? 15.161 11.587 -31.807 1.00 74.19 309 ALA A N 1
ATOM 2457 C CA . ALA A 1 309 ? 16.525 11.081 -31.878 1.00 74.19 309 ALA A CA 1
ATOM 2458 C C . ALA A 1 309 ? 16.684 9.947 -32.901 1.00 74.19 309 ALA A C 1
ATOM 2460 O O . ALA A 1 309 ? 15.855 9.041 -32.984 1.00 74.19 309 ALA A O 1
ATOM 2461 N N . SER A 1 310 ? 17.806 9.944 -33.625 1.00 84.69 310 SER A N 1
ATOM 2462 C CA . SER A 1 310 ? 18.187 8.804 -34.464 1.00 84.69 310 SER A CA 1
ATOM 2463 C C . SER A 1 310 ? 18.452 7.549 -33.609 1.00 84.69 310 SER A C 1
ATOM 2465 O O . SER A 1 310 ? 18.752 7.673 -32.414 1.00 84.69 310 SER A O 1
ATOM 2467 N N . PRO A 1 311 ? 18.411 6.332 -34.187 1.00 82.75 311 PRO A N 1
ATOM 2468 C CA . PRO A 1 311 ? 18.727 5.104 -33.453 1.00 82.75 311 PRO A CA 1
ATOM 2469 C C . PRO A 1 311 ? 20.118 5.128 -32.799 1.00 82.75 311 PRO A C 1
ATOM 2471 O O . PRO A 1 311 ? 20.262 4.715 -31.652 1.00 82.75 311 PRO A O 1
ATOM 2474 N N . ALA A 1 312 ? 21.123 5.695 -33.477 1.00 82.88 312 ALA A N 1
ATOM 2475 C CA . ALA A 1 312 ? 22.480 5.823 -32.941 1.00 82.88 312 ALA A CA 1
ATOM 2476 C C . ALA A 1 312 ? 22.561 6.796 -31.748 1.00 82.88 312 ALA A C 1
ATOM 2478 O O . ALA A 1 312 ? 23.166 6.473 -30.729 1.00 82.88 312 ALA A O 1
ATOM 2479 N N . LEU A 1 313 ? 21.903 7.962 -31.831 1.00 81.94 313 LEU A N 1
ATOM 2480 C CA . LEU A 1 313 ? 21.825 8.892 -30.698 1.00 81.94 313 LEU A CA 1
ATOM 2481 C C . LEU A 1 313 ? 21.055 8.267 -29.523 1.00 81.94 313 LEU A C 1
ATOM 2483 O O . LEU A 1 313 ? 21.432 8.445 -28.366 1.00 81.94 313 LEU A O 1
ATOM 2487 N N . TH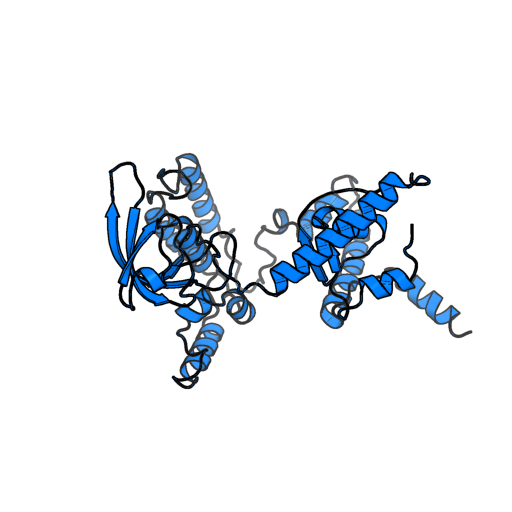R A 1 314 ? 20.003 7.506 -29.827 1.00 80.81 314 THR A N 1
ATOM 2488 C CA . THR A 1 314 ? 19.207 6.775 -28.837 1.00 80.81 314 THR A CA 1
ATOM 2489 C C . THR A 1 314 ? 20.070 5.767 -28.077 1.00 80.81 314 THR A C 1
ATOM 2491 O O . THR A 1 314 ? 20.061 5.783 -26.848 1.00 80.81 314 THR A O 1
ATOM 2494 N N . ASP A 1 315 ? 20.876 4.954 -28.766 1.00 84.56 315 ASP A N 1
ATOM 2495 C CA . ASP A 1 315 ? 21.791 4.013 -28.110 1.00 84.56 315 ASP A CA 1
ATOM 2496 C C . ASP A 1 315 ? 22.820 4.731 -27.218 1.00 84.56 315 ASP A C 1
ATOM 2498 O O . ASP A 1 315 ? 22.921 4.429 -26.027 1.00 84.56 315 ASP A O 1
ATOM 2502 N N . CYS A 1 316 ? 23.491 5.776 -27.721 1.00 83.50 316 CYS A N 1
ATOM 2503 C CA . CYS A 1 316 ? 24.451 6.550 -26.925 1.00 83.50 316 CYS A CA 1
ATOM 2504 C C . CYS A 1 316 ? 23.842 7.127 -25.630 1.00 83.50 316 CYS A C 1
ATOM 2506 O O . CYS A 1 316 ? 24.476 7.082 -24.571 1.00 83.50 316 CYS A O 1
ATOM 2508 N N . VAL A 1 317 ? 22.608 7.646 -25.679 1.00 80.12 317 VAL A N 1
ATOM 2509 C CA . VAL A 1 317 ? 21.925 8.192 -24.491 1.00 80.12 317 VAL A CA 1
ATOM 2510 C C . VAL A 1 317 ? 21.404 7.077 -23.569 1.00 80.12 317 VAL A C 1
ATOM 2512 O O . VAL A 1 317 ? 21.387 7.258 -22.349 1.00 80.12 317 VAL A O 1
ATOM 2515 N N . LEU A 1 318 ? 21.039 5.900 -24.094 1.00 84.25 318 LEU A N 1
ATOM 2516 C CA . LEU A 1 318 ? 20.707 4.722 -23.278 1.00 84.25 318 LEU A CA 1
ATOM 2517 C C . LEU A 1 318 ? 21.940 4.159 -22.553 1.00 84.25 318 LEU A C 1
ATOM 2519 O O . LEU A 1 318 ? 21.828 3.756 -21.393 1.00 84.25 318 LEU A O 1
ATOM 2523 N N . VAL A 1 319 ? 23.115 4.177 -23.189 1.00 84.88 319 VAL A N 1
ATOM 2524 C CA . VAL A 1 319 ? 24.396 3.792 -22.576 1.00 84.88 319 VAL A CA 1
ATOM 2525 C C . VAL A 1 319 ? 24.781 4.761 -21.451 1.00 84.88 319 VAL A C 1
ATOM 2527 O O . VAL A 1 319 ? 25.084 4.306 -20.345 1.00 84.88 319 VAL A O 1
ATOM 2530 N N . ASP A 1 320 ? 24.687 6.079 -21.669 1.00 84.25 320 ASP A N 1
ATOM 2531 C CA . ASP A 1 320 ? 24.885 7.081 -20.607 1.00 84.25 320 ASP A CA 1
ATOM 2532 C C . ASP A 1 320 ? 23.877 6.903 -19.458 1.00 84.25 320 ASP A C 1
ATOM 2534 O O . ASP A 1 320 ? 24.268 6.868 -18.287 1.00 84.25 320 ASP A O 1
ATOM 2538 N N . TYR A 1 321 ? 22.590 6.706 -19.770 1.00 84.62 321 TYR A N 1
ATOM 2539 C CA . TYR A 1 321 ? 21.564 6.449 -18.760 1.00 84.62 321 TYR A CA 1
ATOM 2540 C C . TYR A 1 321 ? 21.896 5.211 -17.918 1.00 84.62 321 TYR A C 1
ATOM 2542 O O . TYR A 1 321 ? 21.894 5.293 -16.687 1.00 84.62 321 TYR A O 1
ATOM 2550 N N . ARG A 1 322 ? 22.230 4.083 -18.564 1.00 85.44 322 ARG A N 1
ATOM 2551 C CA . ARG A 1 322 ? 22.609 2.824 -17.904 1.00 85.44 322 ARG A CA 1
ATOM 2552 C C . ARG A 1 322 ? 23.825 3.022 -16.998 1.00 85.44 322 ARG A C 1
ATOM 2554 O O . ARG A 1 322 ? 23.804 2.573 -15.854 1.00 85.44 322 ARG A O 1
ATOM 2561 N N . LEU A 1 323 ? 24.851 3.734 -17.469 1.00 85.94 323 LEU A N 1
ATOM 2562 C CA . LEU A 1 323 ? 26.052 4.047 -16.692 1.00 85.94 323 LEU A CA 1
ATOM 2563 C C . LEU A 1 323 ? 25.716 4.858 -15.429 1.00 85.94 323 LEU A C 1
ATOM 2565 O O . LEU A 1 323 ? 26.071 4.448 -14.322 1.00 85.94 323 LEU A O 1
ATOM 2569 N N . ARG A 1 324 ? 24.990 5.977 -15.568 1.00 86.31 324 ARG A N 1
ATOM 2570 C CA . ARG A 1 324 ? 24.627 6.841 -14.428 1.00 86.31 324 ARG A CA 1
ATOM 2571 C C . ARG A 1 324 ? 23.723 6.125 -13.428 1.00 86.31 324 ARG A C 1
ATOM 2573 O O . ARG A 1 324 ? 23.969 6.202 -12.226 1.00 86.31 324 ARG A O 1
ATOM 2580 N N . HIS A 1 325 ? 22.718 5.402 -13.921 1.00 84.69 325 HIS A N 1
ATOM 2581 C CA . HIS A 1 325 ? 21.778 4.634 -13.107 1.00 84.69 325 HIS A CA 1
ATOM 2582 C C . HIS A 1 325 ? 22.495 3.551 -12.288 1.00 84.69 325 HIS A C 1
ATOM 2584 O O . HIS A 1 325 ? 22.330 3.491 -11.068 1.00 84.69 325 HIS A O 1
ATOM 2590 N N . ASN A 1 326 ? 23.371 2.765 -12.924 1.00 85.31 326 ASN A N 1
ATOM 2591 C CA . ASN A 1 326 ? 24.136 1.713 -12.254 1.00 85.31 326 ASN A CA 1
ATOM 2592 C C . ASN A 1 326 ? 25.125 2.277 -11.222 1.00 85.31 326 ASN A C 1
ATOM 2594 O O . ASN A 1 326 ? 25.286 1.691 -10.152 1.00 85.31 326 ASN A O 1
ATOM 2598 N N . ILE A 1 327 ? 25.748 3.430 -11.489 1.00 84.62 327 ILE A N 1
ATOM 2599 C CA . ILE A 1 327 ? 26.617 4.114 -10.518 1.00 84.62 327 ILE A CA 1
ATOM 2600 C C . ILE A 1 327 ? 25.807 4.624 -9.311 1.00 84.62 327 ILE A C 1
ATOM 2602 O O . ILE A 1 327 ? 26.230 4.439 -8.166 1.00 84.62 327 ILE A O 1
ATOM 2606 N N . GLN A 1 328 ? 24.634 5.227 -9.535 1.00 84.06 328 GLN A N 1
ATOM 2607 C CA . GLN A 1 328 ? 23.769 5.731 -8.460 1.00 84.06 328 GLN A CA 1
ATOM 2608 C C . GLN A 1 328 ? 23.200 4.603 -7.590 1.00 84.06 328 GLN A C 1
ATOM 2610 O O . GLN A 1 328 ? 23.357 4.649 -6.368 1.00 84.06 328 GLN A O 1
ATOM 2615 N N . LEU A 1 329 ? 22.586 3.578 -8.195 1.00 80.81 329 LEU A N 1
ATOM 2616 C CA . LEU A 1 329 ? 22.052 2.429 -7.457 1.00 80.81 329 LEU A CA 1
ATOM 2617 C C . LEU A 1 329 ? 23.162 1.594 -6.818 1.00 80.81 329 LEU A C 1
ATOM 2619 O O . LEU A 1 329 ? 23.032 1.205 -5.663 1.00 80.81 329 LEU A O 1
ATOM 2623 N N . GLY A 1 330 ? 24.278 1.371 -7.516 1.00 82.38 330 GLY A N 1
ATOM 2624 C CA . GLY A 1 330 ? 25.434 0.663 -6.968 1.00 82.38 330 GLY A CA 1
ATOM 2625 C C . GLY A 1 330 ? 25.996 1.349 -5.722 1.00 82.38 330 GLY A C 1
ATOM 2626 O O . GLY A 1 330 ? 26.283 0.677 -4.735 1.00 82.38 330 GLY A O 1
ATOM 2627 N N . SER A 1 331 ? 26.077 2.684 -5.727 1.00 82.62 331 SER A N 1
ATOM 2628 C CA . SER A 1 331 ? 2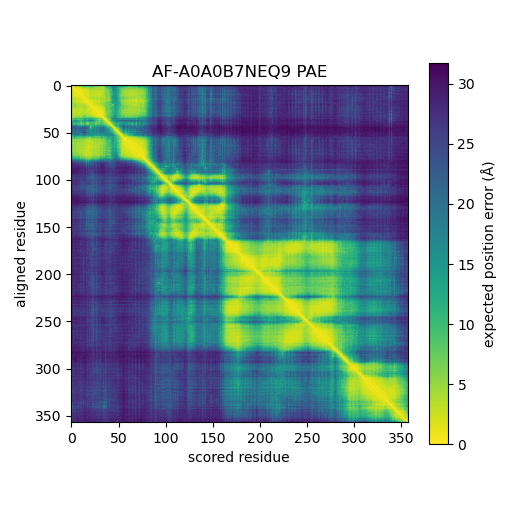6.522 3.456 -4.559 1.00 82.62 331 SER A CA 1
ATOM 2629 C C . SER A 1 331 ? 25.517 3.391 -3.406 1.00 82.62 331 SER A C 1
ATOM 2631 O O . SER A 1 331 ? 25.903 3.121 -2.267 1.00 82.62 331 SER A O 1
ATOM 2633 N N . LYS A 1 332 ? 24.221 3.562 -3.703 1.00 79.12 332 LYS A N 1
ATOM 2634 C CA . LYS A 1 332 ? 23.154 3.530 -2.694 1.00 79.12 332 LYS A CA 1
ATOM 2635 C C . LYS A 1 332 ? 23.007 2.150 -2.048 1.00 79.12 332 LYS A C 1
ATOM 2637 O O . LYS A 1 332 ? 22.876 2.066 -0.833 1.00 79.12 332 LYS A O 1
ATOM 2642 N N . ASN A 1 333 ? 23.067 1.081 -2.839 1.00 75.88 333 ASN A N 1
ATOM 2643 C CA . ASN A 1 333 ? 22.840 -0.284 -2.364 1.00 75.88 333 ASN A CA 1
ATOM 2644 C C . ASN A 1 333 ? 24.061 -0.871 -1.636 1.00 75.88 333 ASN A C 1
ATOM 2646 O O . ASN A 1 333 ? 23.879 -1.688 -0.741 1.00 75.88 333 ASN A O 1
ATOM 2650 N N . ARG A 1 334 ? 25.294 -0.468 -1.991 1.00 79.31 334 ARG A N 1
ATOM 2651 C CA . ARG A 1 334 ? 26.525 -0.953 -1.328 1.00 79.31 334 ARG A CA 1
ATOM 2652 C C . ARG A 1 334 ? 26.943 -0.121 -0.116 1.00 79.31 334 ARG A C 1
ATOM 2654 O O . ARG A 1 334 ? 27.500 -0.677 0.820 1.00 79.31 334 ARG A O 1
ATOM 2661 N N . TYR A 1 335 ? 26.712 1.193 -0.146 1.00 82.12 335 TYR A N 1
ATOM 2662 C CA . TYR A 1 335 ? 27.265 2.132 0.842 1.00 82.12 335 TYR A CA 1
ATOM 2663 C C . TYR A 1 335 ? 26.205 3.012 1.521 1.00 82.12 335 TYR A C 1
ATOM 2665 O O . TYR A 1 335 ? 26.559 3.940 2.241 1.00 82.12 335 TYR A O 1
ATOM 2673 N N . GLY A 1 336 ? 24.911 2.801 1.250 1.00 83.94 336 GLY A N 1
ATOM 2674 C CA . GLY A 1 336 ? 23.809 3.618 1.782 1.00 83.94 336 GLY A CA 1
ATOM 2675 C C . GLY A 1 336 ? 23.731 5.051 1.229 1.00 83.94 336 GLY A C 1
ATOM 2676 O O . GLY A 1 336 ? 22.791 5.778 1.543 1.00 83.94 336 GLY A O 1
ATOM 2677 N N . MET A 1 337 ? 24.689 5.470 0.395 1.00 82.44 337 MET A N 1
ATOM 2678 C CA . MET A 1 337 ? 24.903 6.868 0.013 1.00 82.44 337 MET A CA 1
ATOM 2679 C C . MET A 1 337 ? 24.563 7.160 -1.452 1.00 82.44 337 MET A C 1
ATOM 2681 O O . MET A 1 337 ? 24.918 6.415 -2.366 1.00 82.44 337 MET A O 1
ATOM 2685 N N . THR A 1 338 ? 23.945 8.317 -1.691 1.00 84.69 338 THR A N 1
ATOM 2686 C CA . THR A 1 338 ? 23.769 8.877 -3.038 1.00 84.69 338 THR A CA 1
ATOM 2687 C C . THR A 1 338 ? 25.124 9.266 -3.633 1.00 84.69 338 THR A C 1
ATOM 2689 O O . THR A 1 338 ? 25.882 10.012 -3.015 1.00 84.69 338 THR A O 1
ATOM 2692 N N . TYR A 1 339 ? 25.414 8.812 -4.853 1.00 83.62 339 TYR A N 1
ATOM 2693 C CA . TYR A 1 339 ? 26.638 9.175 -5.572 1.00 83.62 339 TYR A CA 1
ATOM 2694 C C . TYR A 1 339 ? 26.691 10.682 -5.886 1.00 83.62 339 TYR A C 1
ATOM 2696 O O . TYR A 1 339 ? 25.759 11.216 -6.486 1.00 83.62 339 TYR A O 1
ATOM 2704 N N . ARG A 1 340 ? 27.788 11.353 -5.500 1.00 82.56 340 ARG A N 1
ATOM 2705 C CA . ARG A 1 340 ? 27.999 12.810 -5.668 1.00 82.56 340 ARG A CA 1
ATOM 2706 C C . ARG A 1 340 ? 29.176 13.194 -6.584 1.00 82.56 340 ARG A C 1
ATOM 2708 O O . ARG A 1 340 ? 29.478 14.375 -6.700 1.00 82.56 340 ARG A O 1
ATOM 2715 N N . SER A 1 341 ? 29.871 12.225 -7.185 1.00 80.88 341 SER A N 1
ATOM 2716 C CA . SER A 1 341 ? 31.055 12.480 -8.027 1.00 80.88 341 SER A CA 1
ATOM 2717 C C . SER A 1 341 ? 30.703 12.502 -9.525 1.00 80.88 341 SER A C 1
ATOM 2719 O O . SER A 1 341 ? 29.534 12.411 -9.902 1.00 80.88 341 SER A O 1
ATOM 2721 N N . HIS A 1 342 ? 31.702 12.664 -10.393 1.00 82.62 342 HIS A N 1
ATOM 2722 C CA . HIS A 1 342 ? 31.499 12.790 -11.833 1.00 82.62 342 HIS A CA 1
ATOM 2723 C C . HIS A 1 342 ? 31.334 11.425 -12.524 1.00 82.62 342 HIS A C 1
ATOM 2725 O O . HIS A 1 342 ? 32.144 10.521 -12.339 1.00 82.62 342 HIS A O 1
ATOM 2731 N N . PHE A 1 343 ? 30.306 11.288 -13.367 1.00 82.62 343 PHE A N 1
ATOM 2732 C CA . PHE A 1 343 ? 29.914 10.003 -13.963 1.00 82.62 343 PHE A CA 1
ATOM 2733 C C . PHE A 1 343 ? 30.845 9.469 -15.062 1.00 82.62 343 PHE A C 1
ATOM 2735 O O . PHE A 1 343 ? 30.819 8.271 -15.329 1.00 82.62 343 PHE A O 1
ATOM 2742 N N . SER A 1 344 ? 31.665 10.316 -15.698 1.00 80.62 344 SER A N 1
ATOM 2743 C CA . SER A 1 344 ? 32.664 9.838 -16.668 1.00 80.62 344 SER A CA 1
ATOM 2744 C C . SER A 1 344 ? 33.829 9.152 -15.941 1.00 80.62 344 SER A C 1
ATOM 2746 O O . SER A 1 344 ? 34.554 9.841 -15.212 1.00 80.62 344 SER A O 1
ATOM 2748 N N . PRO A 1 345 ? 34.065 7.839 -16.152 1.00 71.75 345 PRO A N 1
ATOM 2749 C CA . PRO A 1 345 ? 35.171 7.131 -15.512 1.00 71.75 345 PRO A CA 1
ATOM 2750 C C . PRO A 1 345 ? 36.527 7.673 -15.972 1.00 71.75 345 PRO A C 1
ATOM 2752 O O . PRO A 1 345 ? 37.450 7.739 -15.171 1.00 71.75 345 PRO A O 1
ATOM 2755 N N . TRP A 1 346 ? 36.631 8.149 -17.216 1.00 75.56 346 TRP A N 1
ATOM 2756 C CA . TRP A 1 346 ? 37.856 8.710 -17.793 1.00 75.56 346 TRP A CA 1
ATOM 2757 C C . TRP A 1 346 ? 38.358 9.939 -17.032 1.00 75.56 346 TRP A C 1
ATOM 2759 O O . TRP A 1 346 ? 39.547 10.043 -16.745 1.00 75.56 346 TRP A O 1
ATOM 2769 N N . ILE A 1 347 ? 37.446 10.834 -16.632 1.00 76.25 347 ILE A N 1
ATOM 2770 C CA . ILE A 1 347 ? 37.789 12.003 -15.808 1.00 76.25 347 ILE A CA 1
ATOM 2771 C C . ILE A 1 347 ? 38.205 11.559 -14.401 1.00 76.25 347 ILE A C 1
ATOM 2773 O O . ILE A 1 347 ? 39.151 12.110 -13.846 1.00 76.25 347 ILE A O 1
ATOM 2777 N N . ARG A 1 348 ? 37.569 10.518 -13.843 1.00 67.44 348 ARG A N 1
ATOM 2778 C CA . ARG A 1 348 ? 37.962 9.957 -12.541 1.00 67.44 348 ARG A CA 1
ATOM 2779 C C . ARG A 1 348 ? 39.360 9.330 -12.580 1.00 67.44 348 ARG A C 1
ATOM 2781 O O . ARG A 1 348 ? 40.128 9.537 -11.650 1.00 67.44 348 ARG A O 1
ATOM 2788 N N . SER A 1 349 ? 39.693 8.595 -13.643 1.00 69.44 349 SER A N 1
ATOM 2789 C CA . SER A 1 349 ? 41.025 8.011 -13.842 1.00 69.44 349 SER A CA 1
ATOM 2790 C C . SER A 1 349 ? 42.086 9.086 -14.065 1.00 69.44 349 SER A C 1
ATOM 2792 O O . SER A 1 349 ? 43.162 8.995 -13.484 1.00 69.44 349 SER A O 1
ATOM 2794 N N . LYS A 1 350 ? 41.778 10.128 -14.851 1.00 72.62 350 LYS A N 1
ATOM 2795 C CA . LYS A 1 350 ? 42.693 11.252 -15.075 1.00 72.62 350 LYS A CA 1
ATOM 2796 C C . LYS A 1 350 ? 42.996 12.001 -13.771 1.00 72.62 350 LYS A C 1
ATOM 2798 O O . LYS A 1 350 ? 44.161 12.106 -13.412 1.00 72.62 350 LYS A O 1
ATOM 2803 N N . LEU A 1 351 ? 41.969 12.406 -13.019 1.00 67.25 351 LEU A N 1
ATOM 2804 C CA . LEU A 1 351 ? 42.143 13.089 -11.729 1.00 67.25 351 LEU A CA 1
ATOM 2805 C C . LEU A 1 351 ? 42.864 12.225 -10.681 1.00 67.25 351 LEU A C 1
ATOM 2807 O O . LEU A 1 351 ? 43.559 12.769 -9.834 1.00 67.25 351 LEU A O 1
ATOM 2811 N N . ALA A 1 352 ? 42.716 10.896 -10.730 1.00 63.88 352 ALA A N 1
ATOM 2812 C CA . ALA A 1 352 ? 43.458 9.985 -9.857 1.00 63.88 352 ALA A CA 1
ATOM 2813 C C . ALA A 1 352 ? 44.947 9.874 -10.240 1.00 63.88 352 ALA A C 1
ATOM 2815 O O . ALA A 1 352 ? 45.788 9.782 -9.354 1.00 63.88 352 ALA A O 1
ATOM 2816 N N . MET A 1 353 ? 45.287 9.916 -11.533 1.00 62.28 353 MET A N 1
ATOM 2817 C CA . MET A 1 353 ? 46.686 9.965 -11.985 1.00 62.28 353 MET A CA 1
ATOM 2818 C C . MET A 1 353 ? 47.332 11.330 -11.697 1.00 62.28 353 MET A C 1
ATOM 2820 O O . MET A 1 353 ? 48.470 11.382 -11.246 1.00 62.28 353 MET A O 1
ATOM 2824 N N . GLU A 1 354 ? 46.586 12.428 -11.854 1.00 61.94 354 GLU A N 1
ATOM 2825 C CA . GLU A 1 354 ? 47.018 13.794 -11.503 1.00 61.94 354 GLU A CA 1
ATOM 2826 C C . GLU A 1 354 ? 47.136 14.038 -9.979 1.00 61.94 354 GLU A C 1
ATOM 2828 O O . GLU A 1 354 ? 47.595 15.099 -9.574 1.00 61.94 354 GLU A O 1
ATOM 2833 N N . TRP A 1 355 ? 46.740 13.075 -9.134 1.00 52.41 355 TRP A N 1
ATOM 2834 C CA . TRP A 1 355 ? 46.909 13.089 -7.667 1.00 52.41 355 TRP A CA 1
ATOM 2835 C C . TRP A 1 355 ? 48.052 12.186 -7.162 1.00 52.41 355 TRP A C 1
ATOM 2837 O O . TRP A 1 355 ? 48.251 12.057 -5.952 1.00 52.41 355 TRP A O 1
ATOM 2847 N N . HIS A 1 356 ? 48.785 11.534 -8.069 1.00 51.06 356 HIS A N 1
ATOM 2848 C CA . HIS A 1 356 ? 49.915 10.650 -7.753 1.00 51.06 356 HIS A CA 1
ATOM 2849 C C . HIS A 1 356 ? 51.247 11.133 -8.363 1.00 51.06 356 HIS A C 1
ATOM 2851 O O . HIS A 1 356 ? 52.203 10.362 -8.453 1.00 51.06 356 HIS A O 1
ATOM 2857 N N . HIS A 1 357 ? 51.300 12.418 -8.725 1.00 43.25 357 HIS A N 1
ATOM 2858 C CA . HIS A 1 357 ? 52.483 13.187 -9.113 1.00 43.25 357 HIS A CA 1
ATOM 2859 C C . HIS A 1 357 ? 52.551 14.480 -8.289 1.00 43.25 357 HIS A C 1
ATOM 2861 O O . HIS A 1 357 ? 53.689 14.945 -8.071 1.00 43.25 357 HIS A O 1
#

InterPro domains:
  IPR012337 Ribonuclease H-like superfamily [SSF53098] (3-77)

Radius of gyration: 27.67 Å; Cα contacts (8 Å, |Δi|>4): 408; chains: 1; bounding box: 84×70×66 Å

pLDDT: mean 72.46, std 14.38, range [35.09, 93.56]

Secondary structure (DSSP, 8-state):
-PPPHHHHHHHH-TTSPEEESSHHHHHHHHHHHH----S-EEE--------SPPPHHHHHHHHHHHHHHHHHHHHHHTS-----EE-S--EEETBEEEE--SSS-SS-SEEEEEEEEEE-STTSPEEEEEEEEEES-TT-EETT-SSBSGGG-SSSEEEEEE--HHHHHHHHHHHHHSPBPHHHHHHHHHHHHTS-TT-TT---HHHHHHH-HHHHTTTSPBPSPPPHHHHHHHHHHHHHHHTTSBPTTTTT-BSS-HHHHHHHHHHHHHHHTTTTSPPTT--STTSSGGGTSSSHHHHHHHHHTTTT--HHHHHHHHHHHHHHHHHHHHHHHHHSS---S-S-HHHHHHHHHTT--

Solvent-accessible surface area (backbone atoms only — not comparable to full-atom values): 20797 Å² total; per-residue (Å²): 107,82,72,58,68,69,59,48,52,57,63,67,35,80,93,52,82,44,82,40,38,44,36,81,58,52,48,54,45,39,30,73,60,53,73,44,84,81,88,61,76,49,76,58,72,72,88,91,88,81,95,67,92,73,54,68,70,59,52,53,48,54,53,48,56,54,51,50,53,51,51,53,46,56,56,56,73,73,50,78,95,70,70,58,66,26,43,81,46,42,46,77,54,82,57,34,34,43,36,31,25,69,88,77,51,94,61,57,38,28,34,27,32,55,76,44,80,42,70,80,42,103,85,52,67,52,30,34,35,26,41,30,65,46,69,74,40,46,69,34,28,46,65,94,49,104,43,31,53,51,76,71,47,69,74,73,38,79,46,79,45,61,54,42,52,65,70,47,52,60,46,57,54,48,48,61,75,53,44,65,23,66,68,48,48,51,50,52,39,51,55,37,69,70,45,56,89,85,41,98,76,50,50,54,62,73,52,43,51,71,73,40,40,84,61,45,71,73,68,38,54,66,40,82,50,62,57,28,62,56,42,28,50,53,50,46,55,48,45,71,70,43,33,76,41,52,19,61,86,65,74,55,40,46,59,38,48,82,64,47,51,53,51,50,54,55,51,43,48,44,21,52,74,30,60,73,34,52,63,90,95,51,79,80,86,73,58,65,51,47,73,71,72,65,39,74,52,35,54,45,50,76,71,44,70,86,62,80,60,50,73,69,58,46,50,56,53,50,51,52,49,52,52,50,50,50,51,36,50,50,32,32,76,75,68,76,39,80,66,84,76,76,82,53,64,67,60,54,54,49,57,54,55,70,71,75,117

Mean predicted aligned error: 19.28 Å

Foldseek 3Di:
DEDDVVVVVVQADPVDAAEEAQCVVVQVVCCVVHVDHGDHYDYHHDDDDDDDPDDVVVVVVVVVVVVVSVVVVVVVVPDDPAEDEQDDDWADPDQKIFGHRPPDDLDGQFIFGFPDWDPPDPQAFTKTWTQTAGGPHQRYYYVPDPDGNVRQDPPRGIDIHGYQVVNVLVVLLCCLLFPWDPVQLVVVQVVLVPDDPPDPSNDGSSVCCSSPVVVSVVRTDTPQGPQLVSSLVSLVVSCVVQQQPFHPVVSGGGPQDPVNVVVSVVVSVCSNVVLSGDDPPDDDPRSPCCCPPCPPVVVLCVVPVVPVDDPVVSVVVVVLVVQQVCVQCVCCVVPVDGDDDDSDVVVVVVVVVVVVD